Protein AF-A0A832U6D3-F1 (afdb_monomer)

Sequence (204 aa):
TPDLPATDTPVQAPQAPAISPAPGLIAVAVLAIVILGIVFVVYPALTGSGILSLGGEPVATSPVPKPTISSRVEVITEEPTPVPTTEEPVTTTATPTPKPTTVLTTKPVVCPSDRIKCDNTCIDIRTDSKNCGYCGNACPSGQFCLNGNCMKSCSAGQTSCPGGCFDLQNDPDHCGTCNNDCPAGLLCKEGECRSPLTPMPVPV

Secondary structure (DSSP, 8-state):
-----------PPPPPP--PPPHHHHHHHHHHHHHHHHHHHHHHHHHT-------------PPPPP--------------PPP-------------PPP-------PPP---TT-EEETTEEE-TTT-TTSSSSTT-PPPTT-EEETTEEESSPPTT-EEETTEEE-TTT-TTSSSSTT-PPPTT-EEETTEEE---PPP----

Foldseek 3Di:
DDDDDDDDDDDDDDDDDDDDPDPVVVVVVVVVVVVVVCCVPVVCVVVVVDPDPPDDDDPPPDDDPDPDDDDPPPPPPDDDDDDDDDDDDDDDDDDDDDDDPPPCPDPDQDEDPQFDDDPNDTDRLQWQQCAQLHHRNHAPPCWTHHGSDTHNADDPQWHDERPHTHRLAWDQCAPLHRRNHAPPQFTRHHSDTHHDPDPDPDPD

Radius of gyration: 37.31 Å; Cα contacts (8 Å, |Δi|>4): 196; chains: 1; bounding box: 121×59×104 Å

Structure (mmCIF, N/CA/C/O backbone):
data_AF-A0A832U6D3-F1
#
_entry.id   AF-A0A832U6D3-F1
#
loop_
_atom_site.group_PDB
_atom_site.id
_atom_site.type_symbol
_atom_site.label_atom_id
_atom_site.label_alt_id
_atom_site.label_comp_id
_atom_site.label_asym_id
_atom_site.label_entity_id
_atom_site.label_seq_id
_atom_site.pdbx_PDB_ins_code
_atom_site.Cartn_x
_atom_site.Cartn_y
_atom_site.Cartn_z
_atom_site.occupancy
_atom_site.B_iso_or_equiv
_atom_site.au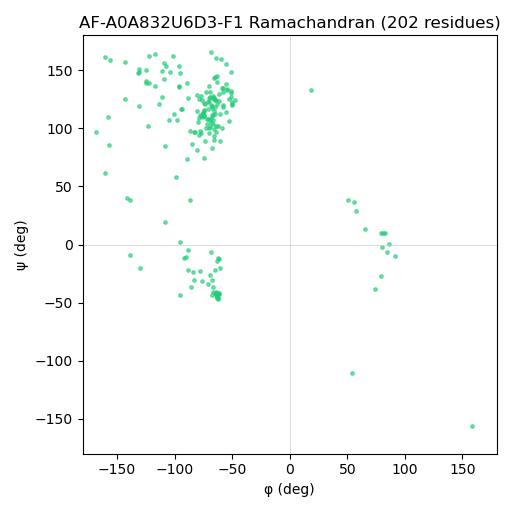th_seq_id
_atom_site.auth_comp_id
_atom_site.auth_asym_id
_atom_site.auth_atom_id
_atom_site.pdbx_PDB_model_num
ATOM 1 N N . THR A 1 1 ? 75.748 5.280 59.997 1.00 46.06 1 THR A N 1
ATOM 2 C CA . THR A 1 1 ? 75.173 6.303 60.902 1.00 46.06 1 THR A CA 1
ATOM 3 C C . THR A 1 1 ? 73.854 6.744 60.285 1.00 46.06 1 THR A C 1
ATOM 5 O O . THR A 1 1 ? 73.837 6.852 59.066 1.00 46.06 1 THR A O 1
ATOM 8 N N . PRO A 1 2 ? 72.756 6.823 61.053 1.00 58.88 2 PRO A N 1
ATOM 9 C CA . PRO A 1 2 ? 71.651 5.857 60.950 1.00 58.88 2 PRO A CA 1
ATOM 10 C C . PRO A 1 2 ? 70.403 6.321 60.173 1.00 58.88 2 PRO A C 1
ATOM 12 O O . PRO A 1 2 ? 70.206 7.510 59.951 1.00 58.88 2 PRO A O 1
ATOM 15 N N . ASP A 1 3 ? 69.617 5.304 59.802 1.00 52.47 3 ASP A N 1
ATOM 16 C CA . ASP A 1 3 ? 68.158 5.174 59.638 1.00 52.47 3 ASP A CA 1
ATOM 17 C C . ASP A 1 3 ? 67.235 6.390 59.485 1.00 52.47 3 ASP A C 1
ATOM 19 O O . ASP A 1 3 ? 67.173 7.256 60.353 1.00 52.47 3 ASP A O 1
ATOM 23 N N . LEU A 1 4 ? 66.347 6.282 58.485 1.00 58.25 4 LEU A N 1
ATOM 24 C CA . LEU A 1 4 ? 64.893 6.463 58.633 1.00 58.25 4 LEU A CA 1
ATOM 25 C C . LEU A 1 4 ? 64.168 5.746 57.468 1.00 58.25 4 LEU A C 1
ATOM 27 O O . LEU A 1 4 ? 64.268 6.206 56.328 1.00 58.25 4 LEU A O 1
ATOM 31 N N . PRO A 1 5 ? 63.451 4.628 57.699 1.00 61.28 5 PRO A N 1
ATOM 32 C CA . PRO A 1 5 ? 62.612 4.017 56.674 1.00 61.28 5 PRO A CA 1
ATOM 33 C C . PRO A 1 5 ? 61.264 4.742 56.570 1.00 61.28 5 PRO A C 1
ATOM 35 O O . PRO A 1 5 ? 60.562 4.946 57.561 1.00 61.28 5 PRO A O 1
ATOM 38 N N . ALA A 1 6 ? 60.909 5.124 55.343 1.00 58.56 6 ALA A N 1
ATOM 39 C CA . ALA A 1 6 ? 59.612 5.682 54.990 1.00 58.56 6 ALA A CA 1
ATOM 40 C C . ALA A 1 6 ? 58.528 4.596 55.067 1.00 58.56 6 ALA A C 1
ATOM 42 O O . ALA A 1 6 ? 58.616 3.559 54.412 1.00 58.56 6 ALA A O 1
ATOM 43 N N . THR A 1 7 ? 57.498 4.840 55.870 1.00 57.59 7 THR A N 1
ATOM 44 C CA . THR A 1 7 ? 56.271 4.043 55.895 1.00 57.59 7 THR A CA 1
ATOM 45 C C . THR A 1 7 ? 55.339 4.500 54.775 1.00 57.59 7 THR A C 1
ATOM 47 O O . THR A 1 7 ? 54.589 5.462 54.943 1.00 57.59 7 THR A O 1
ATOM 50 N N . ASP A 1 8 ? 55.367 3.797 53.644 1.00 58.88 8 ASP A N 1
ATOM 51 C CA . ASP A 1 8 ? 54.316 3.859 52.628 1.00 58.88 8 ASP A CA 1
ATOM 52 C C . ASP A 1 8 ? 53.064 3.147 53.156 1.00 58.88 8 ASP A C 1
ATOM 54 O O . ASP A 1 8 ? 53.025 1.923 53.288 1.00 58.88 8 ASP A O 1
ATOM 58 N N . THR A 1 9 ? 52.025 3.918 53.482 1.00 69.62 9 THR A N 1
ATOM 59 C CA . THR A 1 9 ? 50.690 3.369 53.756 1.00 69.62 9 THR A CA 1
ATOM 60 C C . THR A 1 9 ? 49.884 3.409 52.456 1.00 69.62 9 THR A C 1
ATOM 62 O O . THR A 1 9 ? 49.642 4.503 51.942 1.00 69.62 9 THR A O 1
ATOM 65 N N . PRO A 1 10 ? 49.456 2.265 51.892 1.00 63.97 10 PRO A N 1
ATOM 66 C CA . PRO A 1 10 ? 48.675 2.262 50.664 1.00 63.97 10 PRO A CA 1
ATOM 67 C C . PRO A 1 10 ? 47.266 2.804 50.928 1.00 63.97 10 PRO A C 1
ATOM 69 O O . PRO A 1 10 ? 46.518 2.284 51.757 1.00 63.97 10 PRO A O 1
ATOM 72 N N . VAL A 1 11 ? 46.901 3.862 50.203 1.00 63.34 11 VAL A N 1
ATOM 73 C CA . VAL A 1 11 ? 45.555 4.445 50.200 1.00 63.34 11 VAL A CA 1
ATOM 74 C C . VAL A 1 11 ? 44.595 3.450 49.547 1.00 63.34 11 VAL A C 1
ATOM 76 O O . VAL A 1 11 ? 44.673 3.180 48.349 1.00 63.34 11 VAL A O 1
ATOM 79 N N . GLN A 1 12 ? 43.694 2.880 50.344 1.00 67.38 12 GLN A N 1
ATOM 80 C CA . GLN A 1 12 ? 42.704 1.911 49.885 1.00 67.38 12 GLN A CA 1
ATOM 81 C C . GLN A 1 12 ? 41.592 2.617 49.096 1.00 67.38 12 GLN A C 1
ATOM 83 O O . GLN A 1 12 ? 40.931 3.523 49.601 1.00 67.38 12 GLN A O 1
ATOM 88 N N . ALA A 1 13 ? 41.400 2.207 47.839 1.00 69.50 13 ALA A N 1
ATOM 89 C CA . ALA A 1 13 ? 40.359 2.735 46.963 1.00 69.50 13 ALA A CA 1
ATOM 90 C C . ALA A 1 13 ? 38.946 2.429 47.511 1.00 69.50 13 ALA A C 1
ATOM 92 O O . ALA A 1 13 ? 38.736 1.355 48.088 1.00 69.50 13 ALA A O 1
ATOM 93 N N . PRO A 1 14 ? 37.963 3.331 47.322 1.00 66.31 14 PRO A N 1
ATOM 94 C CA . PRO A 1 14 ? 36.604 3.135 47.813 1.00 66.31 14 PRO A CA 1
ATOM 95 C C . PRO A 1 14 ? 35.951 1.936 47.115 1.00 66.31 14 PRO A C 1
ATOM 97 O O . PRO A 1 14 ? 35.791 1.917 45.895 1.00 66.31 14 PRO A O 1
ATOM 100 N N . GLN A 1 15 ? 35.580 0.920 47.894 1.00 67.88 15 GLN A N 1
ATOM 101 C CA . GLN A 1 15 ? 34.863 -0.247 47.388 1.00 67.88 15 GLN A CA 1
ATOM 102 C C . GLN A 1 15 ? 33.386 0.101 47.161 1.00 67.88 15 GLN A C 1
ATOM 104 O O . GLN A 1 15 ? 32.721 0.634 48.049 1.00 67.88 15 GLN A O 1
ATOM 109 N N . ALA A 1 16 ? 32.877 -0.190 45.959 1.00 70.25 16 ALA A N 1
ATOM 110 C CA . ALA A 1 16 ? 31.466 -0.032 45.619 1.00 70.25 16 ALA A CA 1
ATOM 111 C C . ALA A 1 16 ? 30.591 -0.994 46.452 1.00 70.25 16 ALA A C 1
ATOM 113 O O . ALA A 1 16 ? 31.015 -2.123 46.718 1.00 70.25 16 ALA A O 1
ATOM 114 N N . PRO A 1 17 ? 29.375 -0.588 46.861 1.00 64.50 17 PRO A N 1
ATOM 115 C CA . PRO A 1 17 ? 28.512 -1.426 47.684 1.00 64.50 17 PRO A CA 1
ATOM 116 C C . PRO A 1 17 ? 28.056 -2.669 46.910 1.00 64.50 17 PRO A C 1
ATOM 118 O O . PRO A 1 17 ? 27.490 -2.576 45.821 1.00 64.50 17 PRO A O 1
ATOM 121 N N . ALA A 1 18 ? 28.293 -3.843 47.494 1.00 62.16 18 ALA A N 1
ATOM 122 C CA . ALA A 1 18 ? 27.831 -5.120 46.970 1.00 62.16 18 ALA A CA 1
ATOM 123 C C . ALA A 1 18 ? 26.295 -5.195 47.036 1.00 62.16 18 ALA A C 1
ATOM 125 O O . ALA A 1 18 ? 25.705 -5.277 48.114 1.00 62.16 18 ALA A O 1
ATOM 126 N N . ILE A 1 19 ? 25.641 -5.175 45.875 1.00 61.66 19 ILE A N 1
ATOM 127 C CA . ILE A 1 19 ? 24.191 -5.343 45.752 1.00 61.66 19 ILE A CA 1
ATOM 128 C C . ILE A 1 19 ? 23.893 -6.844 45.871 1.00 61.66 19 ILE A C 1
ATOM 130 O O . ILE A 1 19 ? 23.989 -7.584 44.895 1.00 61.66 19 ILE A O 1
ATOM 134 N N . SER A 1 20 ? 23.571 -7.318 47.077 1.00 67.19 20 SER A N 1
ATOM 135 C CA . SER A 1 20 ? 23.053 -8.682 47.252 1.00 67.19 20 SER A CA 1
ATOM 136 C C . SER A 1 20 ? 21.642 -8.773 46.657 1.00 67.19 20 SER A C 1
ATOM 138 O O . SER A 1 20 ? 20.788 -7.961 47.026 1.00 67.19 20 SER A O 1
ATOM 140 N N . PRO A 1 21 ? 21.356 -9.731 45.754 1.00 63.59 21 PRO A N 1
ATOM 141 C CA . PRO A 1 21 ? 20.019 -9.892 45.199 1.00 63.59 21 PRO A CA 1
ATOM 142 C C . PRO A 1 21 ? 19.049 -10.282 46.317 1.00 63.59 21 PRO A C 1
ATOM 144 O O . PRO A 1 21 ? 19.257 -11.265 47.028 1.00 63.59 21 PRO A O 1
ATOM 147 N N . ALA A 1 22 ? 17.984 -9.496 46.483 1.00 70.94 22 ALA A N 1
ATOM 148 C CA . ALA A 1 22 ? 16.937 -9.801 47.446 1.00 70.94 22 ALA A CA 1
ATOM 149 C C . ALA A 1 22 ? 16.327 -11.182 47.122 1.00 70.94 22 ALA A C 1
ATOM 151 O O . ALA A 1 22 ? 16.003 -11.442 45.959 1.00 70.94 22 ALA A O 1
ATOM 152 N N . PRO A 1 23 ? 16.109 -12.062 48.115 1.00 68.50 23 PRO A N 1
ATOM 153 C CA . PRO A 1 23 ? 15.665 -13.444 47.896 1.00 68.50 23 PRO A CA 1
ATOM 154 C C . PRO A 1 23 ? 14.297 -13.568 47.197 1.00 68.50 23 PRO A C 1
ATOM 156 O O . PRO A 1 23 ? 13.950 -14.639 46.707 1.00 68.50 23 PRO A O 1
ATOM 159 N N . GLY A 1 24 ? 13.530 -12.477 47.089 1.00 71.69 24 GLY A N 1
ATOM 160 C CA . GLY A 1 24 ? 12.268 -12.437 46.344 1.00 71.69 24 GLY A CA 1
ATOM 161 C C . GLY A 1 24 ? 12.417 -12.335 44.821 1.00 71.69 24 GLY A C 1
ATOM 162 O O . GLY A 1 24 ? 11.513 -12.743 44.098 1.00 71.69 24 GLY A O 1
ATOM 163 N N . LEU A 1 25 ? 13.547 -11.840 44.307 1.00 75.31 25 LEU A N 1
ATOM 164 C CA . LEU A 1 25 ? 13.723 -11.596 42.867 1.00 75.31 25 LEU A CA 1
ATOM 165 C C . LEU A 1 25 ? 13.832 -12.898 42.065 1.00 75.31 25 LEU A C 1
ATOM 167 O O . LEU A 1 25 ? 13.313 -12.988 40.955 1.00 75.31 25 LEU A O 1
ATOM 171 N N . ILE A 1 26 ? 14.439 -13.928 42.659 1.00 81.12 26 ILE A N 1
ATOM 172 C CA . ILE A 1 26 ? 14.558 -15.256 42.047 1.00 81.12 26 ILE A CA 1
ATOM 173 C C . ILE A 1 26 ? 13.174 -15.905 41.931 1.00 81.12 26 ILE A C 1
ATOM 175 O O . ILE A 1 26 ? 12.830 -16.431 40.877 1.00 81.12 26 ILE A O 1
ATOM 179 N N . ALA A 1 27 ? 12.343 -15.807 42.973 1.00 83.25 27 ALA A N 1
ATOM 180 C CA . ALA A 1 27 ? 10.988 -16.356 42.954 1.00 83.25 27 ALA A CA 1
ATOM 181 C C . ALA A 1 27 ? 10.099 -15.673 41.899 1.00 83.25 27 ALA A C 1
ATOM 183 O O . ALA A 1 27 ? 9.369 -16.350 41.175 1.00 83.25 27 ALA A O 1
ATOM 184 N N . VAL A 1 28 ? 10.204 -14.346 41.760 1.00 86.38 28 VAL A N 1
ATOM 185 C CA . VAL A 1 28 ? 9.467 -13.580 40.740 1.00 86.38 28 VAL A CA 1
ATOM 186 C C . VAL A 1 28 ? 9.945 -13.929 39.328 1.00 86.38 28 VAL A C 1
ATOM 188 O O . VAL A 1 28 ? 9.119 -14.114 38.436 1.00 86.38 28 VAL A O 1
ATOM 191 N N . ALA A 1 29 ? 11.256 -14.082 39.124 1.00 87.44 29 ALA A N 1
ATOM 192 C CA . ALA A 1 29 ? 11.813 -14.478 37.834 1.00 87.44 29 ALA A CA 1
ATOM 193 C C . ALA A 1 29 ? 11.364 -15.890 37.420 1.00 87.44 29 ALA A C 1
ATOM 195 O O . ALA A 1 29 ? 10.957 -16.094 36.277 1.00 87.44 29 ALA A O 1
ATOM 196 N N . VAL A 1 30 ? 11.364 -16.850 38.351 1.00 91.00 30 VAL A N 1
ATOM 197 C CA . VAL A 1 30 ? 10.886 -18.218 38.091 1.00 91.00 30 VAL A CA 1
ATOM 198 C C . VAL A 1 30 ? 9.395 -18.218 37.750 1.00 91.00 30 VAL A C 1
ATOM 200 O O . VAL A 1 30 ? 8.997 -18.843 36.768 1.00 91.00 30 VAL A O 1
ATOM 203 N N . LEU A 1 31 ? 8.574 -17.468 38.492 1.00 92.56 31 LEU A N 1
ATOM 204 C CA . LEU A 1 31 ? 7.142 -17.347 38.207 1.00 92.56 31 LEU A CA 1
ATOM 205 C C . LEU A 1 31 ? 6.888 -16.729 36.821 1.00 92.56 31 LEU A C 1
ATOM 207 O O . LEU A 1 31 ? 6.051 -17.225 36.070 1.00 92.56 31 LEU A O 1
ATOM 211 N N . ALA A 1 32 ? 7.638 -15.686 36.454 1.00 93.19 32 ALA A N 1
ATOM 212 C CA . ALA A 1 32 ? 7.521 -15.032 35.153 1.00 93.19 32 ALA A CA 1
ATOM 213 C C . ALA A 1 32 ? 7.879 -15.974 33.993 1.00 93.19 32 ALA A C 1
ATOM 215 O O . ALA A 1 32 ? 7.159 -16.011 32.998 1.00 93.19 32 ALA A O 1
ATOM 216 N N . ILE A 1 33 ? 8.936 -16.782 34.127 1.00 93.19 33 ILE A N 1
ATOM 217 C CA . ILE A 1 33 ? 9.334 -17.767 33.107 1.00 93.19 33 ILE A CA 1
ATOM 218 C C . ILE A 1 33 ? 8.258 -18.848 32.939 1.00 93.19 33 ILE A C 1
ATOM 220 O O . ILE A 1 33 ? 7.928 -19.212 31.811 1.00 93.19 33 ILE A O 1
ATOM 224 N N . VAL A 1 34 ? 7.669 -19.325 34.041 1.00 95.06 34 VAL A N 1
ATOM 225 C CA . VAL A 1 34 ? 6.577 -20.312 33.998 1.00 95.06 34 VAL A CA 1
ATOM 226 C C . VAL A 1 34 ? 5.346 -19.735 33.296 1.00 95.06 34 VAL A C 1
ATOM 228 O O . VAL A 1 34 ? 4.779 -20.391 32.423 1.00 95.06 34 VAL A O 1
ATOM 231 N N . ILE A 1 35 ? 4.960 -18.494 33.611 1.00 94.31 35 ILE A N 1
ATOM 232 C CA . ILE A 1 35 ? 3.829 -17.816 32.958 1.00 94.31 35 ILE A CA 1
ATOM 233 C C . ILE A 1 35 ? 4.106 -17.622 31.464 1.00 94.31 35 ILE A C 1
ATOM 235 O O . ILE A 1 35 ? 3.245 -17.936 30.645 1.00 94.31 35 ILE A O 1
ATOM 239 N N . LEU A 1 36 ? 5.304 -17.161 31.093 1.00 93.00 36 LEU A N 1
ATOM 240 C CA . LEU A 1 36 ? 5.682 -16.978 29.691 1.00 93.00 36 LEU A CA 1
ATOM 241 C C . LEU A 1 36 ? 5.663 -18.299 28.920 1.00 93.00 36 LEU A C 1
ATOM 243 O O . LEU A 1 36 ? 5.141 -18.327 27.812 1.00 93.00 36 LEU A O 1
ATOM 247 N N . GLY A 1 37 ? 6.150 -19.395 29.509 1.00 90.06 37 GLY A N 1
ATOM 248 C CA . GLY A 1 37 ? 6.081 -20.726 28.903 1.00 90.06 37 GLY A CA 1
ATOM 249 C C . GLY A 1 37 ? 4.642 -21.204 28.689 1.00 90.06 37 GLY A C 1
ATOM 250 O O . GLY A 1 37 ? 4.310 -21.688 27.611 1.00 90.06 37 GLY A O 1
ATOM 251 N N . ILE A 1 38 ? 3.760 -21.006 29.674 1.00 89.75 38 ILE A N 1
ATOM 252 C CA . ILE A 1 38 ? 2.336 -21.353 29.547 1.00 89.75 38 ILE A CA 1
ATOM 253 C C . ILE A 1 38 ? 1.678 -20.519 28.447 1.00 89.75 38 ILE A C 1
ATOM 255 O O . ILE A 1 38 ? 0.969 -21.072 27.611 1.00 89.75 38 ILE A O 1
ATOM 259 N N . VAL A 1 39 ? 1.937 -19.211 28.392 1.00 90.19 39 VAL A N 1
ATOM 260 C CA . VAL A 1 39 ? 1.404 -18.348 27.331 1.00 90.19 39 VAL A CA 1
ATOM 261 C C . VAL A 1 39 ? 1.936 -18.794 25.967 1.00 90.19 39 VAL A C 1
ATOM 263 O O . VAL A 1 39 ? 1.147 -18.981 25.051 1.00 90.19 39 VAL A O 1
ATOM 266 N N . PHE A 1 40 ? 3.233 -19.066 25.824 1.00 87.81 40 PHE A N 1
ATOM 267 C CA . PHE A 1 40 ? 3.813 -19.463 24.537 1.00 87.81 40 PHE A CA 1
ATOM 268 C C . PHE A 1 40 ? 3.379 -20.850 24.052 1.00 87.81 40 PHE A C 1
ATOM 270 O O . PHE A 1 40 ? 3.389 -21.091 22.851 1.00 87.81 40 PHE A O 1
ATOM 277 N N . VAL A 1 41 ? 3.008 -21.765 24.951 1.00 86.44 41 VAL A N 1
ATOM 278 C CA . VAL A 1 41 ? 2.603 -23.134 24.588 1.00 86.44 41 VAL A CA 1
ATOM 279 C C . VAL A 1 41 ? 1.084 -23.256 24.454 1.00 86.44 41 VAL A C 1
ATOM 281 O O . VAL A 1 41 ? 0.588 -23.855 23.502 1.00 86.44 41 VAL A O 1
ATOM 284 N N . VAL A 1 42 ? 0.325 -22.676 25.384 1.00 85.06 42 VAL A N 1
ATOM 285 C CA . VAL A 1 42 ? -1.134 -22.851 25.462 1.00 85.06 42 VAL A CA 1
ATOM 286 C C . VAL A 1 42 ? -1.873 -21.852 24.570 1.00 85.06 42 VAL A C 1
ATOM 288 O O . VAL A 1 42 ? -2.864 -22.214 23.940 1.00 85.06 42 VAL A O 1
ATOM 291 N N . TYR A 1 43 ? -1.392 -20.611 24.452 1.00 84.06 43 TYR A N 1
ATOM 292 C CA . TYR A 1 43 ? -2.036 -19.590 23.618 1.00 84.06 43 TYR A CA 1
ATOM 293 C C . TYR A 1 43 ? -2.088 -19.948 22.118 1.00 84.06 43 TYR A C 1
ATOM 295 O O . TYR A 1 43 ? -3.173 -19.840 21.539 1.00 84.06 43 TYR A O 1
ATOM 303 N N . PRO A 1 44 ? -1.007 -20.424 21.458 1.00 76.75 44 PRO A N 1
ATOM 304 C CA . PRO A 1 44 ? -1.089 -20.834 20.052 1.00 76.75 44 PRO A CA 1
ATOM 305 C C . PRO A 1 44 ? -1.947 -22.088 19.845 1.00 76.75 44 PRO A C 1
ATOM 307 O O . PRO A 1 44 ? -2.618 -22.194 18.820 1.00 76.75 44 PRO A O 1
ATOM 310 N N . ALA A 1 45 ? -1.993 -22.999 20.826 1.00 75.06 45 ALA A N 1
ATOM 311 C CA . ALA A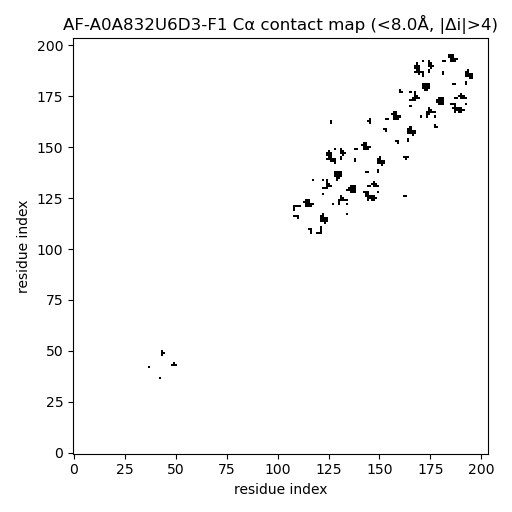 1 45 ? -2.863 -24.175 20.781 1.00 75.06 45 ALA A CA 1
ATOM 312 C C . ALA A 1 45 ? -4.356 -23.801 20.849 1.00 75.06 45 ALA A C 1
ATOM 314 O O . ALA A 1 45 ? -5.172 -24.411 20.164 1.00 75.06 45 ALA A O 1
ATOM 315 N N . LEU A 1 46 ? -4.714 -22.773 21.628 1.00 76.44 46 LEU A N 1
ATOM 316 C CA . LEU A 1 46 ? -6.088 -22.259 21.712 1.00 76.44 46 LEU A CA 1
ATOM 317 C C . LEU A 1 46 ? -6.486 -21.403 20.503 1.00 76.44 46 LEU A C 1
ATOM 319 O O . LEU A 1 46 ? -7.654 -21.379 20.126 1.00 76.44 46 LEU A O 1
ATOM 323 N N . THR A 1 47 ? -5.532 -20.693 19.901 1.00 77.38 47 THR A N 1
ATOM 324 C CA . THR A 1 47 ? -5.784 -19.770 18.779 1.00 77.38 47 THR A CA 1
ATOM 325 C C . THR A 1 47 ? -5.558 -20.400 17.402 1.00 77.38 47 THR A C 1
ATOM 327 O O . THR A 1 47 ? -5.688 -19.712 16.392 1.00 77.38 47 THR A O 1
ATOM 330 N N . GLY A 1 48 ? -5.217 -21.693 17.328 1.00 65.56 48 GLY A N 1
ATOM 331 C CA . GLY A 1 48 ? -4.991 -22.404 16.063 1.00 65.56 48 GLY A CA 1
ATOM 332 C C . GLY A 1 48 ? -3.779 -21.905 15.265 1.00 65.56 48 GLY A C 1
ATOM 333 O O . GLY A 1 48 ? -3.623 -22.249 14.097 1.00 65.56 48 GLY A O 1
ATOM 334 N N . SER A 1 49 ? -2.909 -21.103 15.882 1.00 66.62 49 SER A N 1
ATOM 335 C CA . SER A 1 49 ? -1.708 -20.550 15.251 1.00 66.62 49 SER A CA 1
ATOM 336 C C . SER A 1 49 ? -0.545 -21.523 15.449 1.00 66.62 49 SER A C 1
ATOM 338 O O . SER A 1 49 ? 0.324 -21.327 16.296 1.00 66.62 49 SER A O 1
ATOM 340 N N . GLY A 1 50 ? -0.571 -22.639 14.720 1.00 56.72 50 GLY A N 1
ATOM 341 C CA . GLY A 1 50 ? 0.453 -23.679 14.797 1.00 56.72 50 GLY A CA 1
ATOM 342 C C . GLY A 1 50 ? 1.815 -23.196 14.291 1.00 56.72 50 GLY A C 1
ATOM 343 O O . GLY A 1 50 ? 2.071 -23.213 13.093 1.00 56.72 50 GLY A O 1
ATOM 344 N N . ILE A 1 51 ? 2.718 -22.817 15.199 1.00 66.50 51 ILE A N 1
ATOM 345 C CA . ILE A 1 51 ? 4.134 -22.546 14.894 1.00 66.50 51 ILE A CA 1
ATOM 346 C C . ILE A 1 51 ? 5.024 -23.743 15.247 1.00 66.50 51 ILE A C 1
ATOM 348 O O . ILE A 1 51 ? 5.926 -23.628 16.063 1.00 66.50 51 ILE A O 1
ATOM 352 N N . LEU A 1 52 ? 4.773 -24.915 14.666 1.00 52.47 52 LEU A N 1
ATOM 353 C CA . LEU A 1 52 ? 5.752 -26.015 14.640 1.00 52.47 52 LEU A CA 1
ATOM 354 C C . LEU A 1 52 ? 5.387 -27.005 13.528 1.00 52.47 52 LEU A C 1
ATOM 356 O O . LEU A 1 52 ? 5.108 -28.177 13.762 1.00 52.47 52 LEU A O 1
ATOM 360 N N . SER A 1 53 ? 5.392 -26.516 12.287 1.00 50.38 53 SER A N 1
ATOM 361 C CA . SER A 1 53 ? 5.450 -27.399 11.124 1.00 50.38 53 SER A CA 1
ATOM 362 C C . SER A 1 53 ? 6.917 -27.737 10.840 1.00 50.38 53 SER A C 1
ATOM 364 O O . SER A 1 53 ? 7.591 -27.066 10.065 1.00 50.38 53 SER A O 1
ATOM 366 N N . LEU A 1 54 ? 7.432 -28.774 11.509 1.00 57.12 54 LEU A N 1
ATOM 367 C CA . LEU A 1 54 ? 8.636 -29.507 11.084 1.00 57.12 54 LEU A CA 1
ATOM 368 C C . LEU A 1 54 ? 8.257 -30.619 10.086 1.00 57.12 54 LEU A C 1
ATOM 370 O O . LEU A 1 54 ? 8.788 -31.726 10.131 1.00 57.12 54 LEU A O 1
ATOM 374 N N . GLY A 1 55 ? 7.302 -30.336 9.199 1.00 45.84 55 GLY A N 1
ATOM 375 C CA . GLY A 1 55 ? 6.881 -31.216 8.118 1.00 45.84 55 GLY A CA 1
ATOM 376 C C . GLY A 1 55 ? 7.038 -30.483 6.797 1.00 45.84 55 GLY A C 1
ATOM 377 O O . GLY A 1 55 ? 6.226 -29.628 6.462 1.00 45.84 55 GLY A O 1
ATOM 378 N N . GLY A 1 56 ? 8.106 -30.793 6.063 1.00 56.81 56 GLY A N 1
ATOM 379 C CA . GLY A 1 56 ? 8.204 -30.424 4.659 1.00 56.81 56 GLY A CA 1
ATOM 380 C C . GLY A 1 56 ? 7.133 -31.174 3.878 1.00 56.81 56 GLY A C 1
ATOM 381 O O . GLY A 1 56 ? 7.205 -32.395 3.752 1.00 56.81 56 GLY A O 1
ATOM 382 N N . GLU A 1 57 ? 6.146 -30.450 3.365 1.00 55.66 57 GLU A N 1
ATOM 383 C CA . GLU A 1 57 ? 5.237 -30.973 2.352 1.00 55.66 57 GLU A CA 1
ATOM 384 C C . GLU A 1 57 ? 5.818 -30.699 0.956 1.00 55.66 57 GLU A C 1
ATOM 386 O O . GLU A 1 57 ? 6.399 -29.633 0.717 1.00 55.66 57 GLU A O 1
ATOM 391 N N . PRO A 1 58 ? 5.716 -31.664 0.026 1.00 50.94 58 PRO A N 1
ATOM 392 C CA . PRO A 1 58 ? 6.235 -31.513 -1.322 1.00 50.94 58 PRO A CA 1
ATOM 393 C C . PRO A 1 58 ? 5.462 -30.416 -2.051 1.00 50.94 58 PRO A C 1
ATOM 395 O O . PRO A 1 58 ? 4.239 -30.467 -2.172 1.00 50.94 58 PRO A O 1
ATOM 398 N N . VAL A 1 59 ? 6.199 -29.437 -2.575 1.00 50.72 59 VAL A N 1
ATOM 399 C CA . VAL A 1 59 ? 5.691 -28.438 -3.515 1.00 50.72 59 VAL A CA 1
ATOM 400 C C . VAL A 1 59 ? 5.021 -29.171 -4.676 1.00 50.72 59 VAL A C 1
ATOM 402 O O . VAL A 1 59 ? 5.688 -29.754 -5.534 1.00 50.72 59 VAL A O 1
ATOM 405 N N . ALA A 1 60 ? 3.690 -29.142 -4.696 1.00 50.16 60 ALA A N 1
ATOM 406 C CA . ALA A 1 60 ? 2.910 -29.490 -5.867 1.00 50.16 60 ALA A CA 1
ATOM 407 C C . ALA A 1 60 ? 3.272 -28.483 -6.963 1.00 50.16 60 ALA A C 1
ATOM 409 O O . ALA A 1 60 ? 2.863 -27.322 -6.946 1.00 50.16 60 ALA A O 1
ATOM 410 N N . THR A 1 61 ? 4.105 -28.930 -7.896 1.00 48.03 61 THR A N 1
ATOM 411 C CA . THR A 1 61 ? 4.430 -28.232 -9.135 1.00 48.03 61 THR A CA 1
ATOM 412 C C . THR A 1 61 ? 3.160 -28.175 -9.973 1.00 48.03 61 THR A C 1
ATOM 414 O O . THR A 1 61 ? 2.845 -29.084 -10.736 1.00 48.03 61 THR A O 1
ATOM 417 N N . SER A 1 62 ? 2.387 -27.108 -9.783 1.00 50.84 62 SER A N 1
ATOM 418 C CA . SER A 1 62 ? 1.272 -26.794 -10.665 1.00 50.84 62 SER A CA 1
ATOM 419 C C . SER A 1 62 ? 1.839 -26.465 -12.054 1.00 50.84 62 SER A C 1
ATOM 421 O O . SER A 1 62 ? 2.718 -25.603 -12.157 1.00 50.84 62 SER A O 1
ATOM 423 N N . PRO A 1 63 ? 1.410 -27.155 -13.124 1.00 56.75 63 PRO A N 1
ATOM 424 C CA . PRO A 1 63 ? 1.898 -26.888 -14.466 1.00 56.75 63 PRO A CA 1
ATOM 425 C C . PRO A 1 63 ? 1.422 -25.504 -14.914 1.00 56.75 63 PRO A C 1
ATOM 427 O O . PRO A 1 63 ? 0.226 -25.251 -15.051 1.00 56.75 63 PRO A O 1
ATOM 430 N N . VAL A 1 64 ? 2.377 -24.608 -15.154 1.00 57.91 64 VAL A N 1
ATOM 431 C CA . VAL A 1 64 ? 2.141 -23.301 -15.773 1.00 57.91 64 VAL A CA 1
ATOM 432 C C . VAL A 1 64 ? 1.493 -23.523 -17.147 1.00 57.91 64 VAL A C 1
ATOM 434 O O . VAL A 1 64 ? 2.105 -24.178 -17.999 1.00 57.91 64 VAL A O 1
ATOM 437 N N . PRO A 1 65 ? 0.282 -23.002 -17.417 1.00 53.03 65 PRO A N 1
ATOM 438 C CA . PRO A 1 65 ? -0.272 -23.043 -18.759 1.00 53.03 65 PRO A CA 1
ATOM 439 C C . PRO A 1 65 ? 0.565 -22.140 -19.672 1.00 53.03 65 PRO A C 1
ATOM 441 O O . PRO A 1 65 ? 0.696 -20.936 -19.463 1.00 53.03 65 PRO A O 1
ATOM 444 N N . LYS A 1 66 ? 1.156 -22.762 -20.694 1.00 54.16 66 LYS A N 1
ATOM 445 C CA . LYS A 1 66 ? 1.895 -22.127 -21.789 1.00 54.16 66 LYS A CA 1
ATOM 446 C C . LYS A 1 66 ? 1.053 -20.991 -22.401 1.00 54.16 66 LYS A C 1
ATOM 448 O O . LYS A 1 66 ? -0.047 -21.278 -22.883 1.00 54.16 66 LYS A O 1
ATOM 453 N N . PRO A 1 67 ? 1.531 -19.732 -22.444 1.00 48.53 67 PRO A N 1
ATOM 454 C CA . PRO A 1 67 ? 0.807 -18.670 -23.125 1.00 48.53 67 PRO A CA 1
ATOM 455 C C . PRO A 1 67 ? 0.850 -18.959 -24.626 1.00 48.53 67 PRO A C 1
ATOM 457 O O . PRO A 1 67 ? 1.895 -18.898 -25.275 1.00 48.53 67 PRO A O 1
ATOM 460 N N . THR A 1 68 ? -0.298 -19.346 -25.176 1.00 52.78 68 THR A N 1
ATOM 461 C CA . THR A 1 68 ? -0.467 -19.484 -26.619 1.00 52.78 68 THR A CA 1
ATOM 462 C C . THR A 1 68 ? -0.702 -18.081 -27.156 1.00 52.78 68 THR A C 1
ATOM 464 O O . THR A 1 68 ? -1.760 -17.496 -26.940 1.00 52.78 68 THR A O 1
ATOM 467 N N . ILE A 1 69 ? 0.314 -17.514 -27.805 1.00 62.12 69 ILE A N 1
ATOM 468 C CA . ILE A 1 69 ? 0.209 -16.251 -28.536 1.00 62.12 69 ILE A CA 1
ATOM 469 C C . ILE A 1 69 ? -0.775 -16.485 -29.684 1.00 62.12 69 ILE A C 1
ATOM 471 O O . ILE A 1 69 ? -0.425 -17.106 -30.684 1.00 62.12 69 ILE A O 1
ATOM 475 N N . SER A 1 70 ? -2.018 -16.031 -29.536 1.00 62.25 70 SER A N 1
ATOM 476 C CA . SER A 1 70 ? -2.944 -15.909 -30.660 1.00 62.25 70 SER A CA 1
ATOM 477 C C . SER A 1 70 ? -4.024 -14.877 -30.358 1.00 62.25 70 SER A C 1
ATOM 479 O O . SER A 1 70 ? -5.102 -15.191 -29.861 1.00 62.25 70 SER A O 1
ATOM 481 N N . SER A 1 71 ? -3.712 -13.616 -30.638 1.00 58.72 71 SER A N 1
ATOM 482 C CA . SER A 1 71 ? -4.670 -12.677 -31.226 1.00 58.72 71 SER A CA 1
ATOM 483 C C . SER A 1 71 ? -3.913 -11.438 -31.665 1.00 58.72 71 SER A C 1
ATOM 485 O O . SER A 1 71 ? -3.607 -10.539 -30.886 1.00 58.72 71 SER A O 1
ATOM 487 N N . ARG A 1 72 ? -3.586 -11.428 -32.954 1.00 66.12 72 ARG A N 1
ATOM 488 C CA . ARG A 1 72 ? -3.279 -10.219 -33.702 1.00 66.12 72 ARG A CA 1
ATOM 489 C C . ARG A 1 72 ? -4.564 -9.393 -33.708 1.00 66.12 72 ARG A C 1
ATOM 491 O O . ARG A 1 72 ? -5.465 -9.671 -34.491 1.00 66.12 72 ARG A O 1
ATOM 498 N N . VAL A 1 73 ? -4.676 -8.441 -32.788 1.00 59.53 73 VAL A N 1
ATOM 499 C CA . VAL A 1 73 ? -5.680 -7.382 -32.891 1.00 59.53 73 VAL A CA 1
ATOM 500 C C . VAL A 1 73 ? -5.216 -6.499 -34.043 1.00 59.53 73 VAL A C 1
ATOM 502 O O . VAL A 1 73 ? -4.259 -5.740 -33.907 1.00 59.53 73 VAL A O 1
ATOM 505 N N . GLU A 1 74 ? -5.814 -6.680 -35.217 1.00 63.81 74 GLU A N 1
ATOM 506 C CA . GLU A 1 74 ? -5.639 -5.736 -36.313 1.00 63.81 74 GLU A CA 1
ATOM 507 C C . GLU A 1 74 ? -6.272 -4.411 -35.892 1.00 63.81 74 GLU A C 1
ATOM 509 O O . GLU A 1 74 ? -7.471 -4.321 -35.633 1.00 63.81 74 GLU A O 1
ATOM 514 N N . VAL A 1 75 ? -5.429 -3.390 -35.753 1.00 56.12 75 VAL A N 1
ATOM 515 C CA . VAL A 1 75 ? -5.849 -2.013 -35.521 1.00 56.12 75 VAL A CA 1
ATOM 516 C C . VAL A 1 75 ? -6.484 -1.527 -36.818 1.00 56.12 75 VAL A C 1
ATOM 518 O O . VAL A 1 75 ? -5.788 -1.124 -37.747 1.00 56.12 75 VAL A O 1
ATOM 521 N N . ILE A 1 76 ? -7.810 -1.611 -36.899 1.00 59.00 76 ILE A N 1
ATOM 522 C CA . ILE A 1 76 ? -8.578 -0.955 -37.952 1.00 59.00 76 ILE A CA 1
ATOM 523 C C . ILE A 1 76 ? -8.637 0.524 -37.563 1.00 59.00 76 ILE A C 1
ATOM 525 O O . ILE A 1 76 ? -9.430 0.938 -36.721 1.00 59.00 76 ILE A O 1
ATOM 529 N N . THR A 1 77 ? -7.727 1.318 -38.118 1.00 51.38 77 THR A N 1
ATOM 530 C CA . THR A 1 77 ? -7.864 2.773 -38.170 1.00 51.38 77 THR A CA 1
ATOM 531 C C . THR A 1 77 ? -9.047 3.094 -39.075 1.00 51.38 77 THR A C 1
ATOM 533 O O . THR A 1 77 ? -8.890 3.157 -40.292 1.00 51.38 77 THR A O 1
ATOM 536 N N . GLU A 1 78 ? -10.236 3.261 -38.498 1.00 58.84 78 GLU A N 1
ATOM 537 C CA . GLU A 1 78 ? -11.325 3.933 -39.203 1.00 58.84 78 GLU A CA 1
ATOM 538 C C . GLU A 1 78 ? -11.067 5.441 -39.163 1.00 58.84 78 GLU A C 1
ATOM 540 O O . GLU A 1 78 ? -11.089 6.085 -38.112 1.00 58.84 78 GLU A O 1
ATOM 545 N 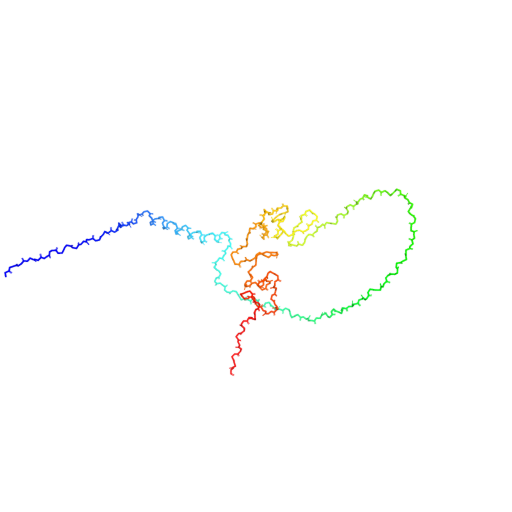N . GLU A 1 79 ? -10.744 5.981 -40.334 1.00 66.19 79 GLU A N 1
ATOM 546 C CA . GLU A 1 79 ? -10.661 7.408 -40.610 1.00 66.19 79 GLU A CA 1
ATOM 547 C C . GLU A 1 79 ? -12.062 8.026 -40.426 1.00 66.19 79 GLU A C 1
ATOM 549 O O . GLU A 1 79 ? -13.009 7.581 -41.080 1.00 66.19 79 GLU A O 1
ATOM 554 N N . PRO A 1 80 ? -12.253 9.015 -39.533 1.00 56.38 80 PRO A N 1
ATOM 555 C CA . PRO A 1 80 ? -13.563 9.615 -39.334 1.00 56.38 80 PRO A CA 1
ATOM 556 C C . PRO A 1 80 ? -13.950 10.430 -40.572 1.00 56.38 80 PRO A C 1
ATOM 558 O O . PRO A 1 80 ? -13.431 11.521 -40.812 1.00 56.38 80 PRO A O 1
ATOM 561 N N . THR A 1 81 ? -14.895 9.908 -41.355 1.00 63.50 81 THR A N 1
ATOM 562 C CA . THR A 1 81 ? -15.546 10.653 -42.436 1.00 63.50 81 THR A CA 1
ATOM 563 C C . THR A 1 81 ? -16.215 11.920 -41.887 1.00 63.50 81 THR A C 1
ATOM 565 O O . THR A 1 81 ? -16.922 11.838 -40.877 1.00 63.50 81 THR A O 1
ATOM 568 N N . PRO A 1 82 ? -16.056 13.084 -42.541 1.00 59.62 82 PRO A N 1
ATOM 569 C CA . PRO A 1 82 ? -16.686 14.323 -42.106 1.00 59.62 82 PRO A CA 1
ATOM 570 C C . PRO A 1 82 ? -18.207 14.249 -42.286 1.00 59.62 82 PRO A C 1
ATOM 572 O O . PRO A 1 82 ? -18.718 14.070 -43.391 1.00 59.62 82 PRO A O 1
ATOM 575 N N . VAL A 1 83 ? -18.934 14.398 -41.178 1.00 66.38 83 VAL A N 1
ATOM 576 C CA . VAL A 1 83 ? -20.396 14.520 -41.161 1.00 66.38 83 VAL A CA 1
ATOM 577 C C . VAL A 1 83 ? -20.782 15.882 -41.758 1.00 66.38 83 VAL A C 1
ATOM 579 O O . VAL A 1 83 ? -20.283 16.900 -41.276 1.00 66.38 83 VAL A O 1
ATOM 582 N N . PRO A 1 84 ? -21.663 15.952 -42.775 1.00 58.75 84 PRO A N 1
ATOM 583 C CA . PRO A 1 84 ? -22.147 17.227 -43.284 1.00 58.75 84 PRO A CA 1
ATOM 584 C C . PRO A 1 84 ? -23.160 17.833 -42.305 1.00 58.75 84 PRO A C 1
ATOM 586 O O . PRO A 1 84 ? -24.281 17.346 -42.155 1.00 58.75 84 PRO A O 1
ATOM 589 N N . THR A 1 85 ? -22.776 18.920 -41.643 1.00 49.28 85 THR A N 1
ATOM 590 C CA . THR A 1 85 ? -23.688 19.776 -40.881 1.00 49.28 85 THR A CA 1
ATOM 591 C C . TH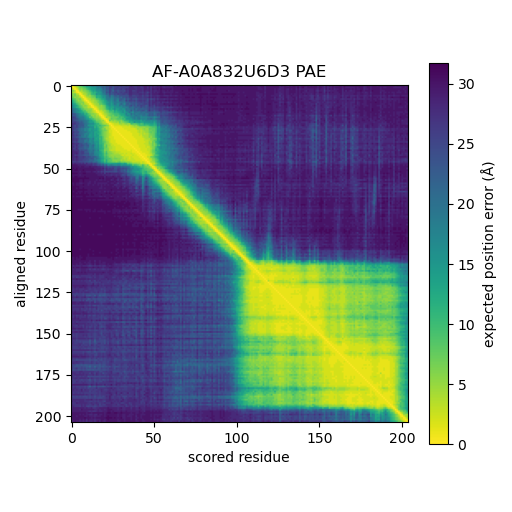R A 1 85 ? -24.555 20.559 -41.863 1.00 49.28 85 THR A C 1
ATOM 593 O O . THR A 1 85 ? -24.101 21.514 -42.486 1.00 49.28 85 THR A O 1
ATOM 596 N N . THR A 1 86 ? -25.809 20.139 -42.024 1.00 58.12 86 THR A N 1
ATOM 597 C CA . THR A 1 86 ? -26.846 20.963 -42.656 1.00 58.12 86 THR A CA 1
ATOM 598 C C . THR A 1 86 ? -27.642 21.617 -41.534 1.00 58.12 86 THR A C 1
ATOM 600 O O . THR A 1 86 ? -28.361 20.939 -40.803 1.00 58.12 86 THR A O 1
ATOM 603 N N . GLU A 1 87 ? -27.450 22.920 -41.345 1.00 55.56 87 GLU A N 1
ATOM 604 C CA . GLU A 1 87 ? -28.246 23.731 -40.426 1.00 55.56 87 GLU A CA 1
ATOM 605 C C . GLU A 1 87 ? -29.617 24.006 -41.058 1.00 55.56 87 GLU A C 1
ATOM 607 O O . GLU A 1 87 ? -29.728 24.767 -42.018 1.00 55.56 87 GLU A O 1
ATOM 612 N N . GLU A 1 88 ? -30.671 23.394 -40.515 1.00 68.00 88 GLU A N 1
ATOM 613 C CA . GLU A 1 88 ? -32.047 23.837 -40.749 1.00 68.00 88 GLU A CA 1
ATOM 614 C C . GLU A 1 88 ? -32.507 24.752 -39.598 1.00 68.00 88 GLU A C 1
ATOM 616 O O . GLU A 1 88 ? -32.272 24.439 -38.425 1.00 68.00 88 GLU A O 1
ATOM 621 N N . PRO A 1 89 ? -33.192 25.875 -39.882 1.00 59.34 89 PRO A N 1
ATOM 622 C CA . PRO A 1 89 ? -33.707 26.761 -38.848 1.00 59.34 89 PRO A CA 1
ATOM 623 C C . PRO A 1 89 ? -34.987 26.176 -38.233 1.00 59.34 89 PRO A C 1
ATOM 625 O O . PRO A 1 89 ? -36.091 26.339 -38.756 1.00 59.34 89 PRO A O 1
ATOM 628 N N . VAL A 1 90 ? -34.859 25.505 -37.087 1.00 58.69 90 VAL A N 1
ATOM 629 C CA . VAL A 1 90 ? -36.020 25.023 -36.326 1.00 58.69 90 VAL A CA 1
ATOM 630 C C . VAL A 1 90 ? -36.676 26.203 -35.607 1.00 58.69 90 VAL A C 1
ATOM 632 O O . VAL A 1 90 ? -36.107 26.813 -34.703 1.00 58.69 90 VAL A O 1
ATOM 635 N N . THR A 1 91 ? -37.897 26.534 -36.024 1.00 50.19 91 THR A N 1
ATOM 636 C CA . THR A 1 91 ? -38.714 27.592 -35.419 1.00 50.19 91 THR A CA 1
ATOM 637 C C . THR A 1 91 ? -39.353 27.062 -34.132 1.00 50.19 91 THR A C 1
ATOM 639 O O . THR A 1 91 ? -40.241 26.210 -34.164 1.00 50.19 91 THR A O 1
ATOM 642 N N . THR A 1 92 ? -38.888 27.553 -32.984 1.00 49.38 92 THR A N 1
ATOM 643 C CA . THR A 1 92 ? -39.348 27.148 -31.648 1.00 49.38 92 THR A CA 1
ATOM 644 C C . THR A 1 92 ? -40.786 27.601 -31.390 1.00 49.38 92 THR A C 1
ATOM 646 O O . THR A 1 92 ? -41.034 28.764 -31.079 1.00 49.38 92 THR A O 1
AT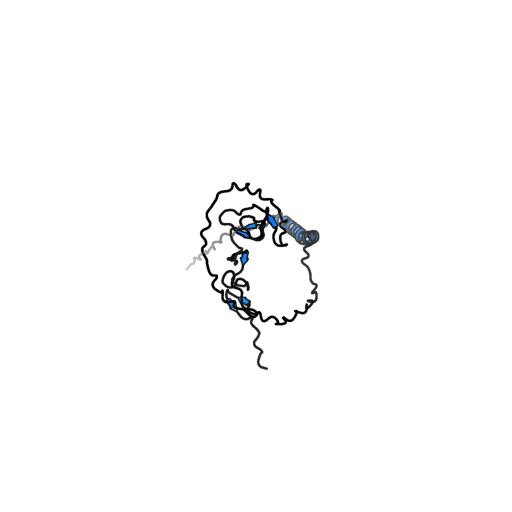OM 649 N N . THR A 1 93 ? -41.739 26.669 -31.454 1.00 51.19 93 THR A N 1
ATOM 650 C CA . THR A 1 93 ? -43.088 26.854 -30.894 1.00 51.19 93 THR A CA 1
ATOM 651 C C . THR A 1 93 ? -43.160 26.136 -29.548 1.00 51.19 93 THR A C 1
ATOM 653 O O . THR A 1 93 ? -43.071 24.911 -29.477 1.00 51.19 93 THR A O 1
ATOM 656 N N . ALA A 1 94 ? -43.277 26.904 -28.464 1.00 53.03 94 ALA A N 1
ATOM 657 C CA . ALA A 1 94 ? -43.320 26.394 -27.099 1.00 53.03 94 ALA A CA 1
ATOM 658 C C . ALA A 1 94 ? -44.647 25.668 -26.815 1.00 53.03 94 ALA A C 1
ATOM 660 O O . ALA A 1 94 ? -45.694 26.294 -26.661 1.00 53.03 94 ALA A O 1
ATOM 661 N N . THR A 1 95 ? -44.586 24.340 -26.712 1.00 52.62 95 THR A N 1
ATOM 662 C CA . THR A 1 95 ? -45.646 23.508 -26.123 1.00 52.62 95 THR A CA 1
ATOM 663 C C . THR A 1 95 ? -45.281 23.237 -24.657 1.00 52.62 95 THR A C 1
ATOM 665 O O . THR A 1 95 ? -44.117 22.930 -24.393 1.00 52.62 95 THR A O 1
ATOM 668 N N . PRO A 1 96 ? -46.204 23.344 -23.680 1.00 56.84 96 PRO A N 1
ATOM 669 C CA . PRO A 1 96 ? -45.897 23.036 -22.286 1.00 56.84 96 PRO A CA 1
ATOM 670 C C . PRO A 1 96 ? -45.678 21.527 -22.108 1.00 56.84 96 PRO A C 1
ATOM 672 O O . PRO A 1 96 ? -46.621 20.739 -22.052 1.00 56.84 96 PRO A O 1
ATOM 675 N N . THR A 1 97 ? -44.413 21.123 -22.031 1.00 47.16 97 THR A N 1
ATOM 676 C CA . THR A 1 97 ? -43.990 19.748 -21.755 1.00 47.16 97 THR A CA 1
ATOM 677 C C . THR A 1 97 ? -44.387 19.353 -20.325 1.00 47.16 97 THR A C 1
ATOM 679 O O . THR A 1 97 ? -44.029 20.070 -19.385 1.00 47.16 97 THR A O 1
ATOM 682 N N . PRO A 1 98 ? -45.086 18.222 -20.100 1.00 56.72 98 PRO A N 1
ATOM 683 C CA . PRO A 1 98 ? -45.266 17.699 -18.753 1.00 56.72 98 PRO A CA 1
ATOM 684 C C . PRO A 1 98 ? -43.893 17.364 -18.156 1.00 56.72 98 PRO A C 1
ATOM 686 O O . PRO A 1 98 ? -43.067 16.704 -18.786 1.00 56.72 98 PRO A O 1
ATOM 689 N N . LYS A 1 99 ? -43.647 17.859 -16.938 1.00 55.56 99 LYS A N 1
ATOM 690 C CA . LYS A 1 99 ? -42.423 17.630 -16.160 1.00 55.56 99 LYS A CA 1
ATOM 691 C C . LYS A 1 99 ? -42.075 16.131 -16.177 1.00 55.56 99 LYS A C 1
ATOM 693 O O . LYS A 1 99 ? -42.926 15.333 -15.783 1.00 55.56 99 LYS A O 1
ATOM 698 N N . PRO A 1 100 ? -40.863 15.731 -16.599 1.00 49.41 100 PRO A N 1
ATOM 699 C CA . PRO A 1 100 ? -40.475 14.332 -16.576 1.00 49.41 100 PRO A CA 1
ATOM 700 C C . PRO A 1 100 ? -40.383 13.886 -15.116 1.00 49.41 100 PRO A C 1
ATOM 702 O O . PRO A 1 100 ? -39.486 14.285 -14.374 1.00 49.41 100 PRO A O 1
ATOM 705 N N . THR A 1 101 ? -41.349 13.082 -14.681 1.00 53.69 101 THR A N 1
ATOM 706 C CA . THR A 1 101 ? -41.235 12.309 -13.447 1.00 53.69 101 THR A CA 1
ATOM 707 C C . THR A 1 101 ? -40.246 11.194 -13.738 1.00 53.69 101 THR A C 1
ATOM 709 O O . THR A 1 101 ? -40.585 10.218 -14.404 1.00 53.69 101 THR A O 1
ATOM 712 N N . THR A 1 102 ? -39.000 11.375 -13.304 1.00 55.22 102 THR A N 1
ATOM 713 C CA . THR A 1 102 ? -37.937 10.380 -13.434 1.00 55.22 102 THR A CA 1
ATOM 714 C C . THR A 1 102 ? -38.375 9.105 -12.721 1.00 55.22 102 THR A C 1
ATOM 716 O O . THR A 1 102 ? -38.330 9.016 -11.495 1.00 55.22 102 THR A O 1
ATOM 719 N N . VAL A 1 103 ? -38.841 8.119 -13.484 1.00 54.53 103 VAL A N 1
ATOM 720 C CA . VAL A 1 103 ? -39.060 6.767 -12.979 1.00 54.53 103 VAL A CA 1
ATOM 721 C C . VAL A 1 103 ? -37.676 6.220 -12.662 1.00 54.53 103 VAL A C 1
ATOM 723 O O . VAL A 1 103 ? -36.886 5.921 -13.556 1.00 54.53 103 VAL A O 1
ATOM 726 N N . LEU A 1 104 ? -37.347 6.182 -11.374 1.00 60.38 104 LEU A N 1
ATOM 727 C CA . LEU A 1 104 ? -36.087 5.660 -10.869 1.00 60.38 104 LEU A CA 1
ATOM 728 C C . LEU A 1 104 ? -36.140 4.129 -10.969 1.00 60.38 104 LEU A C 1
ATOM 730 O O . LEU A 1 104 ? -36.355 3.428 -9.985 1.00 60.38 104 LEU A O 1
ATOM 734 N N . THR A 1 105 ? -36.002 3.594 -12.181 1.00 59.38 105 THR A N 1
ATOM 735 C CA . THR A 1 105 ? -35.741 2.170 -12.411 1.00 59.38 105 THR A CA 1
ATOM 736 C C . THR A 1 105 ? -34.340 1.871 -11.887 1.00 59.38 105 THR A C 1
ATOM 738 O O . THR A 1 105 ? -33.347 1.920 -12.611 1.00 59.38 105 THR A O 1
ATOM 741 N N . THR A 1 106 ? -34.239 1.643 -10.581 1.00 66.81 106 THR A N 1
ATOM 742 C CA . THR A 1 106 ? -32.993 1.315 -9.897 1.00 66.81 106 THR A CA 1
ATOM 743 C C . THR A 1 106 ? -32.615 -0.119 -10.228 1.00 66.81 106 THR A C 1
ATOM 745 O O . THR A 1 106 ? -32.968 -1.066 -9.529 1.00 66.81 106 THR A O 1
ATOM 748 N N . LYS A 1 107 ? -31.854 -0.291 -11.315 1.00 77.75 107 LYS A N 1
ATOM 749 C CA . LYS A 1 107 ? -31.046 -1.498 -11.498 1.00 77.75 107 LYS A CA 1
ATOM 750 C C . LYS A 1 107 ? -30.242 -1.701 -10.204 1.00 77.75 107 LYS A C 1
ATOM 752 O O . LYS A 1 107 ? -29.509 -0.785 -9.821 1.00 77.75 107 LYS A O 1
ATOM 757 N N . PRO A 1 108 ? -30.389 -2.837 -9.498 1.00 79.12 108 PRO A N 1
ATOM 758 C CA . PRO A 1 108 ? -29.690 -3.043 -8.242 1.00 79.12 108 PRO A CA 1
ATOM 759 C C . PRO A 1 108 ? -28.183 -2.997 -8.494 1.00 79.12 108 PRO A C 1
ATOM 761 O O . PRO A 1 108 ? -27.651 -3.715 -9.342 1.00 79.12 108 PRO A O 1
ATOM 764 N N . VAL A 1 109 ? -27.506 -2.100 -7.778 1.00 87.50 109 VAL A N 1
ATOM 765 C CA . VAL A 1 109 ? -26.047 -1.993 -7.794 1.00 87.50 109 VAL A CA 1
ATOM 766 C C . VAL A 1 109 ? -25.491 -3.210 -7.066 1.00 87.50 109 VAL A C 1
ATOM 768 O O . VAL A 1 109 ? -25.767 -3.396 -5.878 1.00 87.50 109 VAL A O 1
ATOM 771 N N . VAL A 1 110 ? -24.757 -4.038 -7.804 1.00 93.00 110 VAL A N 1
ATOM 772 C CA . VAL A 1 110 ? -24.028 -5.207 -7.308 1.00 93.00 110 VAL A CA 1
ATOM 773 C C . VAL A 1 110 ? -22.549 -4.881 -7.422 1.00 93.00 110 VAL A C 1
ATOM 775 O O . VAL A 1 110 ? -22.095 -4.476 -8.493 1.00 93.00 110 VAL A O 1
ATOM 778 N N . CYS A 1 111 ? -21.822 -5.025 -6.319 1.00 94.31 111 CYS A N 1
ATOM 779 C CA . CYS A 1 111 ? -20.397 -4.734 -6.274 1.00 94.31 111 CYS A CA 1
ATOM 780 C C . CYS A 1 111 ? -19.563 -5.996 -6.499 1.00 94.31 111 CYS A C 1
ATOM 782 O O . CYS A 1 111 ? -19.996 -7.083 -6.108 1.00 94.31 111 CYS A O 1
ATOM 784 N N . PRO A 1 112 ? -18.385 -5.862 -7.134 1.00 93.81 112 PRO A N 1
ATOM 785 C CA . PRO A 1 112 ? -17.401 -6.934 -7.173 1.00 93.81 112 PRO A CA 1
ATOM 786 C C . PRO A 1 112 ? -16.892 -7.245 -5.757 1.00 93.81 112 PRO A C 1
ATOM 788 O O . PRO A 1 112 ? -17.045 -6.441 -4.839 1.00 93.81 112 PRO A O 1
ATOM 791 N N . SER A 1 113 ? -16.309 -8.429 -5.577 1.00 91.31 113 SER A N 1
ATOM 792 C CA . SER A 1 113 ? -15.962 -8.997 -4.265 1.00 91.31 113 SER A CA 1
ATOM 793 C C . SER A 1 113 ? -14.966 -8.168 -3.442 1.00 91.31 113 SER A C 1
ATOM 795 O O . SER A 1 113 ? -14.871 -8.352 -2.232 1.00 91.31 113 SER A O 1
ATOM 797 N N . ASP A 1 114 ? -14.210 -7.284 -4.087 1.00 90.31 114 ASP A N 1
ATOM 798 C CA . ASP A 1 114 ? -13.201 -6.396 -3.502 1.00 90.31 114 ASP A CA 1
ATOM 799 C C . ASP A 1 114 ? -13.775 -5.054 -3.016 1.00 90.31 114 ASP A C 1
ATOM 801 O O . ASP A 1 114 ? -13.054 -4.251 -2.426 1.00 90.31 114 ASP A O 1
ATOM 805 N N . ARG A 1 115 ? -15.066 -4.790 -3.247 1.00 94.88 115 ARG A N 1
ATOM 806 C CA . ARG A 1 115 ? -15.712 -3.509 -2.937 1.00 94.88 115 ARG A CA 1
ATOM 807 C C . ARG A 1 115 ? -17.003 -3.716 -2.176 1.00 94.88 115 ARG A C 1
ATOM 809 O O . ARG A 1 115 ? -17.719 -4.693 -2.383 1.00 94.88 115 ARG A O 1
ATOM 816 N N . ILE A 1 116 ? -17.357 -2.738 -1.353 1.00 94.25 116 ILE A N 1
ATOM 817 C CA . ILE A 1 116 ? -18.654 -2.732 -0.681 1.00 94.25 116 ILE A CA 1
ATOM 818 C C . ILE A 1 116 ? -19.574 -1.683 -1.289 1.00 94.25 116 ILE A C 1
ATOM 820 O O . ILE A 1 116 ? -19.142 -0.679 -1.861 1.00 94.25 116 ILE A O 1
ATOM 824 N N . LYS A 1 117 ? -20.874 -1.933 -1.168 1.00 95.44 117 LYS A N 1
ATOM 825 C CA . LYS A 1 117 ? -21.902 -0.998 -1.602 1.00 95.44 117 LYS A CA 1
ATOM 826 C C . LYS A 1 117 ? -22.049 0.111 -0.562 1.00 95.44 117 LYS A C 1
ATOM 828 O O . LYS A 1 117 ? -22.561 -0.137 0.527 1.00 95.44 117 LYS A O 1
ATOM 833 N N . CYS A 1 118 ? -21.645 1.320 -0.932 1.00 94.75 118 CYS A N 1
ATOM 834 C CA . CYS A 1 118 ? -21.951 2.547 -0.209 1.00 94.75 118 CYS A CA 1
ATOM 835 C C . CYS A 1 118 ? -23.024 3.300 -1.001 1.00 94.75 118 CYS A C 1
ATOM 837 O O . CYS A 1 118 ? -22.764 3.808 -2.093 1.00 94.75 118 CYS A O 1
ATOM 839 N N . ASP A 1 119 ? -24.255 3.295 -0.487 1.00 90.25 119 ASP A N 1
ATOM 840 C CA . ASP A 1 119 ? -25.454 3.787 -1.173 1.00 90.25 119 ASP A CA 1
ATOM 841 C C . ASP A 1 119 ? -25.665 3.133 -2.551 1.00 90.25 119 ASP A C 1
ATOM 843 O O . ASP A 1 119 ? -25.972 1.945 -2.637 1.00 90.25 119 ASP A O 1
ATOM 847 N N . ASN A 1 120 ? -25.493 3.886 -3.639 1.00 89.44 120 ASN A N 1
ATOM 848 C CA . ASN A 1 120 ? -25.623 3.408 -5.019 1.00 89.44 120 ASN A CA 1
ATOM 849 C C . ASN A 1 120 ? -24.269 3.295 -5.743 1.00 89.44 120 ASN A C 1
ATOM 851 O O . ASN A 1 120 ? -24.237 3.219 -6.971 1.00 89.44 120 ASN A O 1
ATOM 855 N N . THR A 1 121 ? -23.160 3.241 -5.002 1.00 92.81 121 THR A N 1
ATOM 856 C CA . THR A 1 121 ? -21.805 3.177 -5.567 1.00 92.81 121 THR A CA 1
ATOM 857 C C . THR A 1 121 ? -20.988 2.067 -4.909 1.00 92.81 121 THR A C 1
ATOM 859 O O . THR A 1 121 ? -21.153 1.762 -3.730 1.00 92.81 121 THR A O 1
ATOM 862 N N . CYS A 1 122 ? -20.086 1.454 -5.675 1.00 96.06 122 CYS A N 1
ATOM 863 C CA . CYS A 1 122 ? -19.147 0.460 -5.165 1.00 96.06 122 CYS A CA 1
ATOM 864 C C . CYS A 1 122 ? -17.825 1.121 -4.792 1.00 96.06 122 CYS A C 1
ATOM 866 O O . CYS A 1 122 ? -17.127 1.652 -5.661 1.00 96.06 122 CYS A O 1
ATOM 868 N N . ILE A 1 123 ? -17.482 1.067 -3.509 1.00 95.38 123 ILE A N 1
ATOM 869 C CA . ILE A 1 123 ? -16.311 1.733 -2.943 1.00 95.38 123 ILE A CA 1
ATOM 870 C C . ILE A 1 123 ? -15.350 0.687 -2.384 1.00 95.38 123 ILE A C 1
ATOM 872 O O . ILE A 1 123 ? -15.764 -0.269 -1.726 1.00 95.38 123 ILE A O 1
ATOM 876 N N . ASP A 1 124 ? -14.061 0.880 -2.656 1.00 94.94 124 ASP A N 1
ATOM 877 C CA . ASP A 1 124 ? -13.003 0.130 -1.991 1.00 94.94 124 ASP A CA 1
ATOM 878 C C . ASP A 1 124 ? -12.682 0.790 -0.646 1.00 94.94 124 ASP A C 1
ATOM 880 O O . ASP A 1 124 ? -11.911 1.744 -0.547 1.00 94.94 124 ASP A O 1
ATOM 884 N N . ILE A 1 125 ? -13.285 0.256 0.410 1.00 95.31 125 ILE A N 1
ATOM 885 C CA . ILE A 1 125 ? -13.080 0.728 1.782 1.00 95.31 125 ILE A CA 1
ATOM 886 C C . ILE A 1 125 ? -11.680 0.439 2.326 1.00 95.31 125 ILE A C 1
ATOM 888 O O . ILE A 1 125 ? -11.360 0.859 3.436 1.00 95.31 125 ILE A O 1
ATOM 892 N N . ARG A 1 126 ? -10.835 -0.298 1.601 1.00 93.06 126 ARG A N 1
ATOM 893 C CA . ARG A 1 126 ? -9.467 -0.581 2.040 1.00 93.06 126 ARG A CA 1
ATOM 894 C C . ARG A 1 126 ? -8.499 0.538 1.696 1.00 93.06 126 ARG A C 1
ATOM 896 O O . ARG A 1 126 ? -7.461 0.630 2.351 1.00 93.06 126 ARG A O 1
ATOM 903 N N . THR A 1 127 ? -8.824 1.342 0.689 1.00 92.19 127 THR A N 1
ATOM 904 C CA . THR A 1 127 ? -7.924 2.349 0.110 1.00 92.19 127 THR A CA 1
ATOM 905 C C . THR A 1 127 ? -8.565 3.733 -0.006 1.00 92.19 127 THR A C 1
ATOM 907 O O . THR A 1 127 ? -7.847 4.735 -0.033 1.00 92.19 127 THR A O 1
ATOM 910 N N . ASP A 1 128 ? -9.899 3.837 0.002 1.00 93.25 128 ASP A N 1
ATOM 911 C CA . ASP A 1 128 ? -10.591 5.126 -0.035 1.00 93.25 128 ASP A CA 1
ATOM 912 C C . ASP A 1 128 ? -10.512 5.848 1.320 1.00 93.25 128 ASP A C 1
ATOM 914 O O . ASP A 1 128 ? -11.141 5.460 2.307 1.00 93.25 128 ASP A O 1
ATOM 918 N N . SER A 1 129 ? -9.774 6.960 1.357 1.00 93.31 129 SER A N 1
ATOM 919 C CA . SER A 1 129 ? -9.628 7.812 2.542 1.00 93.31 129 SER A CA 1
ATOM 920 C C . SER A 1 129 ? -10.925 8.467 3.011 1.00 93.31 129 SER A C 1
ATOM 922 O O . SER A 1 129 ? -10.962 8.951 4.137 1.00 93.31 129 SER A O 1
ATOM 924 N N . LYS A 1 130 ? -11.993 8.484 2.207 1.00 95.75 130 LYS A N 1
ATOM 925 C CA . LYS A 1 130 ? -13.316 8.997 2.603 1.00 95.75 130 LYS A CA 1
ATOM 926 C C . LYS A 1 130 ? -14.240 7.915 3.170 1.00 95.75 130 LYS A C 1
ATOM 928 O O . LYS A 1 130 ? -15.287 8.249 3.719 1.00 95.75 130 LYS A O 1
ATOM 933 N N . ASN A 1 131 ? -13.877 6.642 3.027 1.00 96.50 131 ASN A N 1
ATOM 934 C CA . ASN A 1 131 ? -14.711 5.488 3.367 1.00 96.50 131 ASN A CA 1
ATOM 935 C C . ASN A 1 131 ? -13.872 4.366 4.003 1.00 96.50 131 ASN A C 1
ATOM 937 O O . ASN A 1 131 ? -14.033 3.194 3.682 1.00 96.50 131 ASN A O 1
ATOM 941 N N . CYS A 1 132 ? -12.922 4.701 4.868 1.00 96.38 132 CYS A N 1
ATOM 942 C CA . CYS A 1 132 ? -11.905 3.759 5.308 1.00 96.38 132 CYS A CA 1
ATOM 943 C C . CYS A 1 132 ? -12.454 2.726 6.304 1.00 96.38 132 CYS A C 1
ATOM 945 O O . CYS A 1 132 ? -12.878 3.064 7.404 1.00 96.38 132 CYS A O 1
ATOM 947 N N . GLY A 1 133 ? -12.474 1.451 5.930 1.00 95.75 133 GLY A N 1
ATOM 948 C CA . GLY A 1 133 ? -13.010 0.346 6.732 1.00 95.75 133 GLY A CA 1
ATOM 949 C C . GLY A 1 133 ? -14.539 0.221 6.707 1.00 95.75 133 GLY A C 1
ATOM 950 O O . GLY A 1 133 ? -15.053 -0.885 6.848 1.00 95.75 133 GLY A O 1
ATOM 951 N N . TYR A 1 134 ? -15.273 1.315 6.484 1.00 96.06 134 TYR A N 1
ATOM 952 C CA . TYR A 1 134 ? -16.723 1.328 6.260 1.00 96.06 134 TYR A CA 1
ATOM 953 C C . TYR A 1 134 ? -17.178 2.632 5.582 1.00 96.06 134 TYR A C 1
ATOM 955 O O . TYR A 1 134 ? -16.476 3.646 5.597 1.00 96.06 134 TYR A O 1
ATOM 963 N N . CYS A 1 135 ? -18.373 2.611 4.984 1.00 96.88 135 CYS A N 1
ATOM 964 C CA . CYS A 1 135 ? -18.943 3.760 4.277 1.00 96.88 135 CYS A CA 1
ATOM 965 C C . CYS A 1 135 ? -19.061 4.991 5.188 1.00 96.88 135 CYS A C 1
ATOM 967 O O . CYS A 1 135 ? -19.593 4.902 6.295 1.00 96.88 135 CYS A O 1
ATOM 969 N N . GLY A 1 136 ? -18.589 6.141 4.707 1.00 96.06 136 GLY A N 1
ATOM 970 C CA . GLY A 1 136 ? -18.622 7.414 5.428 1.00 96.06 136 GLY A CA 1
ATOM 971 C C . GLY A 1 136 ? -17.523 7.607 6.479 1.00 96.06 136 GLY A C 1
ATOM 972 O O . GLY A 1 136 ? -17.460 8.682 7.078 1.00 96.06 136 GLY A O 1
ATOM 973 N N . ASN A 1 137 ? -16.643 6.624 6.708 1.00 96.81 137 ASN A N 1
ATOM 974 C CA . ASN A 1 137 ? -15.518 6.782 7.630 1.00 96.81 137 ASN A CA 1
ATOM 975 C C . ASN A 1 137 ? -14.353 7.536 6.980 1.00 96.81 137 ASN A C 1
ATOM 977 O O . ASN A 1 137 ? -13.389 6.937 6.496 1.00 96.81 137 ASN A O 1
ATOM 981 N N . ALA A 1 138 ? -14.439 8.860 6.939 1.00 96.62 138 ALA A N 1
ATOM 982 C CA . ALA A 1 138 ? -13.353 9.672 6.415 1.00 96.62 138 ALA A CA 1
ATOM 983 C C . ALA A 1 138 ? -12.162 9.703 7.384 1.00 96.62 138 ALA A C 1
ATOM 985 O O . ALA A 1 138 ? -12.307 9.993 8.573 1.00 96.62 138 ALA A O 1
ATOM 986 N N . CYS A 1 139 ? -10.967 9.458 6.857 1.00 96.00 139 CYS A N 1
ATOM 987 C CA . CYS A 1 139 ? -9.740 9.588 7.615 1.00 96.00 139 CYS A CA 1
ATOM 988 C C . CYS A 1 139 ? -9.484 11.048 8.017 1.00 96.00 139 CYS A C 1
ATOM 990 O O . CYS A 1 139 ? -9.746 11.961 7.227 1.00 96.00 139 CYS A O 1
ATOM 992 N N . PRO A 1 140 ? -8.940 11.288 9.226 1.00 96.00 140 PRO A N 1
ATOM 993 C CA . PRO A 1 140 ? -8.538 12.620 9.656 1.00 96.00 140 PRO A CA 1
ATOM 994 C C . PRO A 1 140 ? -7.562 13.283 8.679 1.00 96.00 140 PRO A C 1
ATOM 996 O O . PRO A 1 140 ? -6.801 12.612 7.979 1.00 96.00 140 PRO A O 1
ATOM 999 N N . SER A 1 141 ? -7.533 14.616 8.677 1.00 92.00 141 SER A N 1
ATOM 1000 C CA . SER A 1 141 ? -6.644 15.396 7.813 1.00 92.00 141 SER A CA 1
ATOM 1001 C C . SER A 1 141 ? -5.186 14.934 7.909 1.00 92.00 141 SER A C 1
ATOM 1003 O O . SER A 1 141 ? -4.627 14.814 9.000 1.00 92.00 141 SER A O 1
ATOM 1005 N N . GLY A 1 142 ? -4.566 14.704 6.749 1.00 85.88 142 GLY A N 1
ATOM 1006 C CA . GLY A 1 142 ? -3.184 14.225 6.651 1.00 85.88 142 GLY A CA 1
ATOM 1007 C C . GLY A 1 142 ? -3.007 12.721 6.883 1.00 85.88 142 GLY A C 1
ATOM 1008 O O . GLY A 1 142 ? -1.871 12.274 7.015 1.00 85.88 142 GLY A O 1
ATOM 1009 N N . GLN A 1 143 ? -4.094 11.949 6.945 1.00 92.12 143 GLN A N 1
ATOM 1010 C CA . GLN A 1 143 ? -4.064 10.487 6.956 1.00 92.12 143 GLN A CA 1
ATOM 1011 C C . GLN A 1 143 ? -4.602 9.919 5.638 1.00 92.12 143 GLN A C 1
ATOM 1013 O O . GLN A 1 143 ? -5.387 10.559 4.937 1.00 92.12 143 GLN A O 1
ATOM 1018 N N . PHE A 1 144 ? -4.194 8.698 5.317 1.00 91.06 144 PHE A N 1
ATOM 1019 C CA . PHE A 1 144 ? -4.685 7.922 4.180 1.00 91.06 144 PHE A CA 1
ATOM 1020 C C . PHE A 1 144 ? -5.268 6.594 4.663 1.00 91.06 144 PHE A C 1
ATOM 1022 O O . PHE A 1 144 ? -5.004 6.170 5.788 1.00 91.06 144 PHE A O 1
ATOM 1029 N N . CYS A 1 145 ? -6.078 5.946 3.827 1.00 93.38 145 CYS A N 1
ATOM 1030 C CA . CYS A 1 145 ? -6.619 4.635 4.154 1.00 93.38 145 CYS A CA 1
ATOM 1031 C C . CYS A 1 145 ? -5.667 3.536 3.691 1.00 93.38 145 CYS A C 1
ATOM 1033 O O . CYS A 1 145 ? -5.305 3.484 2.515 1.00 93.38 145 CYS A O 1
ATOM 1035 N N . LEU A 1 146 ? -5.286 2.652 4.609 1.00 93.00 146 LEU A N 1
ATOM 1036 C CA . LEU A 1 146 ? -4.530 1.447 4.304 1.00 93.00 146 LEU A CA 1
ATOM 1037 C C . LEU A 1 146 ? -5.196 0.247 4.962 1.00 93.00 146 LEU A C 1
ATOM 1039 O O . LEU A 1 146 ? -5.315 0.175 6.186 1.00 93.00 146 LEU A O 1
ATOM 1043 N N . ASN A 1 147 ? -5.620 -0.715 4.143 1.00 91.31 147 ASN A N 1
ATOM 1044 C CA . ASN A 1 147 ? -6.276 -1.941 4.598 1.00 91.31 147 ASN A CA 1
ATOM 1045 C C . ASN A 1 147 ? -7.451 -1.672 5.559 1.00 91.31 147 ASN A C 1
ATOM 1047 O O . ASN A 1 147 ? -7.643 -2.398 6.532 1.00 91.31 147 ASN A O 1
ATOM 1051 N N . GLY A 1 148 ? -8.219 -0.610 5.295 1.00 93.75 148 GLY A N 1
ATOM 1052 C CA . GLY A 1 148 ? -9.396 -0.236 6.084 1.00 93.75 148 GLY A CA 1
ATOM 1053 C C . GLY A 1 148 ? -9.088 0.521 7.376 1.00 93.75 148 GLY A C 1
ATOM 1054 O O . GLY A 1 148 ? -9.991 0.728 8.182 1.00 93.75 148 GLY A O 1
ATOM 1055 N N . ASN A 1 149 ? -7.839 0.950 7.574 1.00 94.06 149 ASN A N 1
ATOM 1056 C CA . ASN A 1 149 ? -7.420 1.741 8.725 1.00 94.06 149 ASN A CA 1
ATOM 1057 C C . ASN A 1 149 ? -6.805 3.069 8.287 1.00 94.06 149 ASN A C 1
ATOM 1059 O O . ASN A 1 149 ? -6.021 3.128 7.340 1.00 94.06 149 ASN A O 1
ATOM 1063 N N . CYS A 1 150 ? -7.134 4.137 9.007 1.00 94.38 150 CYS A N 1
ATOM 1064 C CA . CYS A 1 150 ? -6.541 5.441 8.762 1.00 94.38 150 CYS A CA 1
ATOM 1065 C C . CYS A 1 150 ? -5.124 5.494 9.329 1.00 94.38 150 CYS A C 1
ATOM 1067 O O . CYS A 1 150 ? -4.896 5.236 10.512 1.00 94.38 150 CYS A O 1
ATOM 1069 N N . MET A 1 151 ? -4.168 5.819 8.466 1.00 92.94 151 MET A N 1
ATOM 1070 C CA . MET A 1 151 ? -2.747 5.832 8.775 1.00 92.94 151 MET A CA 1
ATOM 1071 C C . MET A 1 151 ? -2.137 7.188 8.455 1.00 92.94 151 MET A C 1
ATOM 1073 O O . MET A 1 151 ? -2.455 7.816 7.450 1.00 92.94 151 MET A O 1
ATOM 1077 N N . LYS A 1 152 ? -1.234 7.648 9.324 1.00 91.69 152 LYS A N 1
ATOM 1078 C CA . LYS A 1 152 ? -0.506 8.914 9.142 1.00 91.69 152 LYS A CA 1
ATOM 1079 C C . LYS A 1 152 ? 0.713 8.763 8.231 1.00 91.69 152 LYS A C 1
ATOM 1081 O O . LYS A 1 152 ? 1.113 9.708 7.563 1.00 91.69 152 LYS A O 1
ATOM 1086 N N . SER A 1 153 ? 1.322 7.585 8.236 1.00 90.31 153 SER A N 1
ATOM 1087 C CA . SER A 1 153 ? 2.519 7.263 7.469 1.00 90.31 153 SER A CA 1
ATOM 1088 C C . SER A 1 153 ? 2.588 5.761 7.250 1.00 90.31 153 SER A C 1
ATOM 1090 O O . SER A 1 153 ? 1.999 4.994 8.012 1.00 90.31 153 SER A O 1
ATOM 1092 N N . CYS A 1 154 ? 3.341 5.348 6.240 1.00 92.88 154 CYS A N 1
ATOM 1093 C CA . CYS A 1 154 ? 3.695 3.950 6.060 1.00 92.88 154 CYS A CA 1
ATOM 1094 C C . CYS A 1 154 ? 4.652 3.463 7.154 1.00 92.88 154 CYS A C 1
ATOM 1096 O O . CYS A 1 154 ? 5.238 4.263 7.893 1.00 92.88 154 CYS A O 1
ATOM 1098 N N . SER A 1 155 ? 4.804 2.142 7.247 1.00 90.44 155 SER A N 1
ATOM 1099 C CA . SER A 1 155 ? 5.827 1.518 8.085 1.00 90.44 155 SER A CA 1
ATOM 1100 C C . SER A 1 155 ? 7.227 1.961 7.658 1.00 90.44 155 SER A C 1
ATOM 1102 O O . SER A 1 155 ? 7.440 2.404 6.528 1.00 90.44 155 SER A O 1
ATOM 1104 N N . ALA A 1 156 ? 8.203 1.830 8.557 1.00 91.38 156 ALA A N 1
ATOM 1105 C CA . ALA A 1 156 ? 9.592 2.146 8.240 1.00 91.38 156 ALA A CA 1
ATOM 1106 C C . ALA A 1 156 ? 10.061 1.373 6.992 1.00 91.38 156 ALA A C 1
ATOM 1108 O O . ALA A 1 156 ? 9.826 0.171 6.881 1.00 91.38 156 ALA A O 1
ATOM 1109 N N . GLY A 1 157 ? 10.708 2.077 6.059 1.00 90.44 157 GLY A N 1
ATOM 1110 C CA . GLY A 1 157 ? 11.180 1.515 4.788 1.00 90.44 157 GLY A CA 1
ATOM 1111 C C . GLY A 1 157 ? 10.135 1.462 3.668 1.00 90.44 157 GLY A C 1
ATOM 1112 O O . GLY A 1 157 ? 10.499 1.176 2.535 1.00 90.44 157 GLY A O 1
ATOM 1113 N N . GLN A 1 158 ? 8.869 1.784 3.942 1.00 94.31 158 GLN A N 1
ATOM 1114 C CA . GLN A 1 158 ? 7.822 1.862 2.924 1.00 94.31 158 GLN A CA 1
ATOM 1115 C C . GLN A 1 158 ? 7.491 3.312 2.566 1.00 94.31 158 GLN A C 1
ATOM 1117 O O . GLN A 1 158 ? 7.528 4.211 3.408 1.00 94.31 158 GLN A O 1
ATOM 1122 N N . THR A 1 159 ? 7.101 3.524 1.314 1.00 93.19 159 THR A N 1
ATOM 1123 C CA . THR A 1 159 ? 6.649 4.815 0.792 1.00 93.19 159 THR A CA 1
ATOM 1124 C C . THR A 1 159 ? 5.152 4.778 0.527 1.00 93.19 159 THR A C 1
ATOM 1126 O O . THR A 1 159 ? 4.610 3.767 0.084 1.00 93.19 159 THR A O 1
ATOM 1129 N N . SER A 1 160 ? 4.481 5.895 0.811 1.00 91.44 160 SER A N 1
ATOM 1130 C CA . SER A 1 160 ? 3.063 6.066 0.503 1.00 91.44 160 SER A CA 1
ATOM 1131 C C . SER A 1 160 ? 2.893 6.282 -0.995 1.00 91.44 160 SER A C 1
ATOM 1133 O O . SER A 1 160 ? 3.314 7.310 -1.523 1.00 91.44 160 SER A O 1
ATOM 1135 N N . CYS A 1 161 ? 2.226 5.344 -1.651 1.00 90.75 161 CYS A N 1
ATOM 1136 C CA . CYS A 1 161 ? 1.846 5.424 -3.054 1.00 90.75 161 CYS A CA 1
ATOM 1137 C C . CYS A 1 161 ? 0.321 5.421 -3.197 1.00 90.75 161 CYS A C 1
ATOM 1139 O O . CYS A 1 161 ? -0.400 5.046 -2.266 1.00 90.75 161 CYS A O 1
ATOM 1141 N N . PRO A 1 162 ? -0.214 5.815 -4.364 1.00 84.38 162 PRO A N 1
ATOM 1142 C CA . PRO A 1 162 ? -1.606 5.535 -4.687 1.00 84.38 162 PRO A CA 1
ATOM 1143 C C . PRO A 1 162 ? -1.890 4.037 -4.509 1.00 84.38 162 PRO A C 1
ATOM 1145 O O . PRO A 1 162 ? -1.185 3.206 -5.067 1.00 84.38 162 PRO A O 1
ATOM 1148 N N . GLY A 1 163 ? -2.897 3.694 -3.707 1.00 81.44 163 GLY A N 1
ATOM 1149 C CA . GLY A 1 163 ? -3.279 2.301 -3.451 1.00 81.44 163 GLY A CA 1
ATOM 1150 C C . GLY A 1 163 ? -2.605 1.632 -2.248 1.00 81.44 163 GLY A C 1
ATOM 1151 O O . GLY A 1 163 ? -3.073 0.571 -1.840 1.00 81.44 163 GLY A O 1
ATOM 1152 N N . GLY A 1 164 ? -1.589 2.237 -1.617 1.00 88.06 164 GLY A N 1
ATOM 1153 C CA . GLY A 1 164 ? -1.039 1.685 -0.377 1.00 88.06 164 GLY A CA 1
ATOM 1154 C C . GLY A 1 164 ? 0.384 2.105 -0.013 1.00 88.06 164 GLY A C 1
ATOM 1155 O O . GLY A 1 164 ? 0.876 3.159 -0.405 1.00 88.06 164 GLY A O 1
ATOM 1156 N N . CYS A 1 165 ? 1.030 1.264 0.793 1.00 93.75 165 CYS A N 1
ATOM 1157 C CA . CYS A 1 165 ? 2.400 1.438 1.263 1.00 93.75 165 CYS A CA 1
ATOM 1158 C C . CYS A 1 165 ? 3.287 0.345 0.685 1.00 93.75 165 CYS A C 1
ATOM 1160 O O . CYS A 1 165 ? 3.053 -0.831 0.967 1.00 93.75 165 CYS A O 1
ATOM 1162 N N . PHE A 1 166 ? 4.322 0.739 -0.052 1.00 95.06 166 PHE A N 1
ATOM 1163 C CA . PHE A 1 166 ? 5.172 -0.195 -0.788 1.00 95.06 166 PHE A CA 1
ATOM 1164 C C . PHE A 1 166 ? 6.651 0.068 -0.529 1.00 95.06 166 PHE A C 1
ATOM 1166 O O . PHE A 1 166 ? 7.059 1.203 -0.266 1.00 95.06 166 PHE A O 1
ATOM 1173 N N . ASP A 1 167 ? 7.455 -0.991 -0.560 1.00 96.56 167 ASP A N 1
ATOM 1174 C CA . ASP A 1 167 ? 8.906 -0.891 -0.418 1.00 96.56 167 ASP A CA 1
ATOM 1175 C C . ASP A 1 167 ? 9.528 -0.625 -1.788 1.00 96.56 167 ASP A C 1
ATOM 1177 O O . ASP A 1 167 ? 9.793 -1.550 -2.551 1.00 96.56 167 ASP A O 1
ATOM 1181 N N . LEU A 1 168 ? 9.814 0.643 -2.081 1.00 97.19 168 LEU A N 1
ATOM 1182 C CA . LEU A 1 168 ? 10.377 1.024 -3.375 1.00 97.19 168 LEU A CA 1
ATOM 1183 C C . LEU A 1 168 ? 11.757 0.406 -3.643 1.00 97.19 168 LEU A C 1
ATOM 1185 O O . LEU A 1 168 ? 12.247 0.494 -4.760 1.00 97.19 168 LEU A O 1
ATOM 1189 N N . GLN A 1 169 ? 12.419 -0.200 -2.654 1.00 97.25 169 GLN A N 1
ATOM 1190 C CA . GLN A 1 169 ? 13.722 -0.825 -2.865 1.00 97.25 169 GLN A CA 1
ATOM 1191 C C . GLN A 1 169 ? 13.643 -2.280 -3.317 1.00 97.25 169 GLN A C 1
ATOM 1193 O O . GLN A 1 169 ? 14.633 -2.780 -3.858 1.00 97.25 169 GLN A O 1
ATOM 1198 N N . ASN A 1 170 ? 12.530 -2.968 -3.065 1.00 95.94 170 ASN A N 1
ATOM 1199 C CA . ASN A 1 170 ? 12.421 -4.411 -3.292 1.00 95.94 170 ASN A CA 1
ATOM 1200 C C . ASN A 1 170 ? 11.083 -4.842 -3.915 1.00 95.94 170 ASN A C 1
ATOM 1202 O O . ASN A 1 170 ? 10.956 -6.000 -4.307 1.00 95.94 170 ASN A O 1
ATOM 1206 N N . ASP A 1 171 ? 10.103 -3.945 -4.024 1.00 96.38 171 ASP A N 1
ATOM 1207 C CA . ASP A 1 171 ? 8.814 -4.224 -4.648 1.00 96.38 171 ASP A CA 1
ATOM 1208 C C . ASP A 1 171 ? 8.927 -4.125 -6.183 1.00 96.38 171 ASP A C 1
ATOM 1210 O O . ASP A 1 17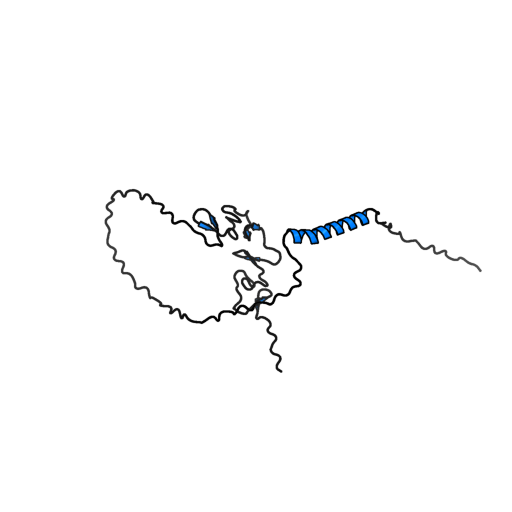1 ? 9.226 -3.044 -6.701 1.00 96.38 171 ASP A O 1
ATOM 1214 N N . PRO A 1 172 ? 8.736 -5.232 -6.926 1.00 95.69 172 PRO A N 1
ATOM 1215 C CA . PRO A 1 172 ? 8.814 -5.225 -8.381 1.00 95.69 172 PRO A CA 1
ATOM 1216 C C . PRO A 1 172 ? 7.729 -4.380 -9.049 1.00 95.69 172 PRO A C 1
ATOM 1218 O O . PRO A 1 172 ? 7.977 -3.950 -10.167 1.00 95.69 172 PRO A O 1
ATOM 1221 N N . ASP A 1 173 ? 6.600 -4.097 -8.400 1.00 96.19 173 ASP A N 1
ATOM 1222 C CA . ASP A 1 173 ? 5.505 -3.302 -8.984 1.00 96.19 173 ASP A CA 1
ATOM 1223 C C . ASP A 1 173 ? 5.684 -1.788 -8.691 1.00 96.19 173 ASP A C 1
ATOM 1225 O O . ASP A 1 173 ? 5.029 -0.894 -9.239 1.00 96.19 173 ASP A O 1
ATOM 1229 N N . HIS A 1 174 ? 6.618 -1.444 -7.799 1.00 97.06 174 HIS A N 1
ATOM 1230 C CA . HIS A 1 174 ? 6.840 -0.075 -7.328 1.00 97.06 174 HIS A CA 1
ATOM 1231 C C . HIS A 1 174 ? 8.329 0.267 -7.195 1.00 97.06 174 HIS A C 1
ATOM 1233 O O . HIS A 1 174 ? 8.744 0.944 -6.256 1.00 97.06 174 HIS A O 1
ATOM 1239 N N . CYS A 1 175 ? 9.162 -0.201 -8.122 1.00 97.81 175 CYS A N 1
ATOM 1240 C CA . CYS A 1 175 ? 10.608 -0.139 -7.961 1.00 97.81 175 CYS A CA 1
ATOM 1241 C C . CYS A 1 175 ? 11.169 1.278 -8.149 1.00 97.81 175 CYS A C 1
ATOM 1243 O O . CYS A 1 175 ? 11.013 1.889 -9.200 1.00 97.81 175 CYS A O 1
ATOM 1245 N N . GLY A 1 176 ? 11.837 1.831 -7.141 1.00 97.25 176 GLY A N 1
ATOM 1246 C CA . GLY A 1 176 ? 12.428 3.175 -7.141 1.00 97.25 176 GLY A CA 1
ATOM 1247 C C . GLY A 1 176 ? 11.406 4.309 -7.010 1.00 97.25 176 GLY A C 1
ATOM 1248 O O . GLY A 1 176 ? 11.646 5.278 -6.289 1.00 97.25 176 GLY A O 1
ATOM 1249 N N . THR A 1 177 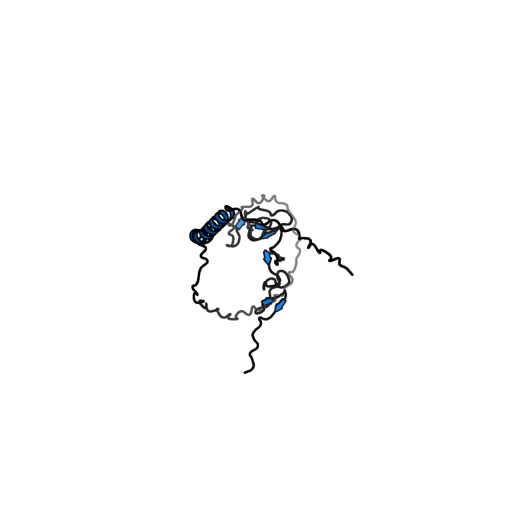? 10.240 4.176 -7.643 1.00 97.12 177 THR A N 1
ATOM 1250 C CA . THR A 1 177 ? 9.118 5.118 -7.568 1.00 97.12 177 THR A CA 1
ATOM 1251 C C . THR A 1 177 ? 7.780 4.382 -7.576 1.00 97.12 177 THR A C 1
ATOM 1253 O O . THR A 1 177 ? 7.670 3.279 -8.102 1.00 97.12 177 THR A O 1
ATOM 1256 N N . CYS A 1 178 ? 6.731 5.017 -7.051 1.00 96.25 178 CYS A N 1
ATOM 1257 C CA . CYS A 1 178 ? 5.371 4.477 -7.103 1.00 96.25 178 CYS A CA 1
ATOM 1258 C C . CYS A 1 178 ? 4.926 4.164 -8.543 1.00 96.25 178 CYS A C 1
ATOM 1260 O O . CYS A 1 178 ? 5.134 4.987 -9.435 1.00 96.25 178 CYS A O 1
ATOM 1262 N N . ASN A 1 179 ? 4.251 3.025 -8.735 1.00 95.12 179 ASN A N 1
ATOM 1263 C CA . ASN A 1 179 ? 3.776 2.515 -10.034 1.00 95.12 179 ASN A CA 1
ATOM 1264 C C . ASN A 1 179 ? 4.882 2.358 -11.095 1.00 95.12 179 ASN A C 1
ATOM 1266 O O . ASN A 1 179 ? 4.655 2.651 -12.270 1.00 95.12 179 ASN A O 1
ATOM 1270 N N . ASN A 1 180 ? 6.085 1.952 -10.682 1.00 96.69 180 ASN A N 1
ATOM 1271 C CA . ASN A 1 180 ? 7.161 1.594 -11.600 1.00 96.69 180 ASN A CA 1
ATOM 1272 C C . ASN A 1 180 ? 7.376 0.080 -11.591 1.00 96.69 180 ASN A C 1
ATOM 1274 O O . ASN A 1 180 ? 8.230 -0.433 -10.864 1.00 96.69 180 ASN A O 1
ATOM 1278 N N . ASP A 1 181 ? 6.582 -0.605 -12.409 1.00 96.88 181 ASP A N 1
ATOM 1279 C CA . ASP A 1 181 ? 6.665 -2.049 -12.580 1.00 96.88 181 ASP A CA 1
ATOM 1280 C C . ASP A 1 181 ? 7.964 -2.427 -13.302 1.00 96.88 181 ASP A C 1
ATOM 1282 O O . ASP A 1 181 ? 8.304 -1.895 -14.366 1.00 96.88 181 ASP A O 1
ATOM 1286 N N . CYS A 1 182 ? 8.689 -3.395 -12.756 1.00 96.81 182 CYS A N 1
ATOM 1287 C CA . CYS A 1 182 ? 9.850 -3.949 -13.416 1.00 96.81 182 CYS A CA 1
ATOM 1288 C C . CYS A 1 182 ? 9.434 -4.778 -14.642 1.00 96.81 182 CYS A C 1
ATOM 1290 O O . CYS A 1 182 ? 8.514 -5.596 -14.563 1.00 96.81 182 CYS A O 1
ATOM 1292 N N . PRO A 1 183 ? 10.145 -4.637 -15.780 1.00 95.38 183 PRO A N 1
ATOM 1293 C CA . PRO A 1 183 ? 9.953 -5.500 -16.937 1.00 95.38 183 PRO A CA 1
ATOM 1294 C C . PRO A 1 183 ? 10.001 -6.987 -16.576 1.00 95.38 183 PRO A C 1
ATOM 1296 O O . PRO A 1 183 ? 10.742 -7.405 -15.684 1.00 95.38 183 PRO A O 1
ATOM 1299 N N . ALA A 1 184 ? 9.246 -7.795 -17.322 1.00 91.62 184 ALA A N 1
ATOM 1300 C CA . ALA A 1 184 ? 9.132 -9.226 -17.071 1.00 91.62 184 ALA A CA 1
ATOM 1301 C C . ALA A 1 184 ? 10.507 -9.906 -16.936 1.00 91.62 184 ALA A C 1
ATOM 1303 O O . ALA A 1 184 ? 11.365 -9.797 -17.812 1.00 91.62 184 ALA A O 1
ATOM 1304 N N . GLY A 1 185 ? 10.692 -10.636 -15.834 1.00 87.88 185 GLY A N 1
ATOM 1305 C CA . GLY A 1 185 ? 11.933 -11.352 -15.532 1.00 87.88 185 GLY A CA 1
ATOM 1306 C C . GLY A 1 185 ? 13.004 -10.520 -14.822 1.00 87.88 185 GLY A C 1
ATOM 1307 O O . GLY A 1 185 ? 14.066 -1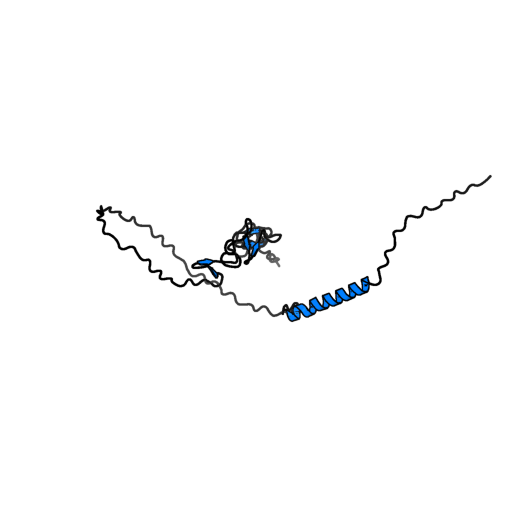1.066 -14.534 1.00 87.88 185 GLY A O 1
ATOM 1308 N N . LEU A 1 186 ? 12.749 -9.245 -14.517 1.00 94.19 186 LEU A N 1
ATOM 1309 C CA . LEU A 1 186 ? 13.594 -8.435 -13.639 1.00 94.19 186 LEU A CA 1
ATOM 1310 C C . LEU A 1 186 ? 13.047 -8.425 -12.207 1.00 94.19 186 LEU A C 1
ATOM 1312 O O . LEU A 1 186 ? 11.856 -8.612 -11.972 1.00 94.19 186 LEU A O 1
ATOM 1316 N N . LEU A 1 187 ? 13.943 -8.209 -11.249 1.00 94.75 187 LEU A N 1
ATOM 1317 C CA . LEU A 1 187 ? 13.630 -8.016 -9.837 1.00 94.75 187 LEU A CA 1
ATOM 1318 C C . LEU A 1 187 ? 13.915 -6.568 -9.451 1.00 94.75 187 LEU A C 1
ATOM 1320 O O . LEU A 1 187 ? 14.858 -5.968 -9.972 1.00 94.75 187 LEU A O 1
ATOM 1324 N N . CYS A 1 188 ? 13.158 -6.036 -8.496 1.00 96.81 188 CYS A N 1
ATOM 1325 C CA . CYS A 1 188 ? 13.519 -4.771 -7.878 1.00 96.81 188 CYS A CA 1
ATOM 1326 C C . CYS A 1 188 ? 14.614 -4.986 -6.835 1.00 96.81 188 CYS A C 1
ATOM 1328 O O . CYS A 1 188 ? 14.466 -5.805 -5.921 1.00 96.81 188 CYS A O 1
ATOM 1330 N N . LYS A 1 189 ? 15.720 -4.253 -6.965 1.00 96.19 189 LYS A N 1
ATOM 1331 C CA . LYS A 1 189 ? 16.771 -4.234 -5.955 1.00 96.19 189 LYS A CA 1
ATOM 1332 C C . LYS A 1 189 ? 17.375 -2.849 -5.817 1.00 96.19 189 LYS A C 1
ATOM 1334 O O . LYS A 1 189 ? 17.861 -2.292 -6.793 1.00 96.19 189 LYS A O 1
ATOM 1339 N N . GLU A 1 190 ? 17.375 -2.331 -4.589 1.00 95.56 190 GLU A N 1
ATOM 1340 C CA . GLU A 1 190 ? 17.915 -0.999 -4.259 1.00 95.56 190 GLU A CA 1
ATOM 1341 C C . GLU A 1 190 ? 17.246 0.123 -5.074 1.00 95.56 190 GLU A C 1
ATOM 1343 O O . GLU A 1 190 ? 17.854 1.150 -5.354 1.00 95.56 190 GLU A O 1
ATOM 1348 N N . GLY A 1 191 ? 15.981 -0.076 -5.459 1.00 96.69 191 GLY A N 1
ATOM 1349 C CA . GLY A 1 191 ? 15.220 0.883 -6.261 1.00 96.69 191 GLY A CA 1
ATOM 1350 C C . GLY A 1 191 ? 15.472 0.799 -7.763 1.00 96.69 191 GLY A C 1
ATOM 1351 O O . GLY A 1 191 ? 15.008 1.662 -8.502 1.00 96.69 191 GLY A O 1
ATOM 1352 N N . GLU A 1 192 ? 16.171 -0.237 -8.228 1.00 96.81 192 GLU A N 1
ATOM 1353 C CA . GLU A 1 192 ? 16.439 -0.461 -9.645 1.00 96.81 192 GLU A CA 1
ATOM 1354 C C . GLU A 1 192 ? 15.976 -1.846 -10.097 1.00 96.81 192 GLU A C 1
ATOM 1356 O O . GLU A 1 192 ? 16.192 -2.856 -9.422 1.00 96.81 192 GLU A O 1
ATOM 1361 N N . CYS A 1 193 ? 15.383 -1.907 -11.288 1.00 96.62 193 CYS A N 1
ATOM 1362 C CA . CYS A 1 193 ? 15.048 -3.171 -11.927 1.00 96.62 193 CYS A CA 1
ATOM 1363 C C . CYS A 1 193 ? 16.317 -3.817 -12.480 1.00 96.62 193 CYS A C 1
ATOM 1365 O O . CYS A 1 193 ? 16.936 -3.311 -13.419 1.00 96.62 193 CYS A O 1
ATOM 1367 N N . ARG A 1 194 ? 16.706 -4.950 -11.903 1.00 94.00 194 ARG A N 1
ATOM 1368 C CA . ARG A 1 194 ? 17.919 -5.688 -12.264 1.00 94.00 194 ARG A CA 1
ATOM 1369 C C . ARG A 1 194 ? 17.567 -7.124 -12.610 1.00 94.00 194 ARG A C 1
ATOM 1371 O O . ARG A 1 194 ? 16.605 -7.690 -12.093 1.00 94.00 194 ARG A O 1
ATOM 1378 N N . SER A 1 195 ? 18.346 -7.736 -13.495 1.00 90.69 195 SER A N 1
ATOM 1379 C CA . SER A 1 195 ? 18.173 -9.158 -13.780 1.00 90.69 195 SER A CA 1
ATOM 1380 C C . SER A 1 195 ? 18.467 -9.962 -12.511 1.00 90.69 195 SER A C 1
ATOM 1382 O O . SER A 1 195 ? 19.413 -9.619 -11.792 1.00 90.69 195 SER A O 1
ATOM 1384 N N . PRO A 1 196 ? 17.695 -11.023 -12.212 1.00 83.19 196 PRO A N 1
ATOM 1385 C CA . PRO A 1 196 ? 18.084 -11.964 -11.178 1.00 83.19 196 PRO A CA 1
ATOM 1386 C C . PRO A 1 196 ? 19.490 -12.447 -11.518 1.00 83.19 196 PRO A C 1
ATOM 1388 O O . PRO A 1 196 ? 19.774 -12.745 -12.680 1.00 83.19 196 PRO A O 1
ATOM 1391 N N . LEU A 1 197 ? 20.380 -12.476 -10.526 1.00 74.19 197 LEU A N 1
ATOM 1392 C CA . LEU A 1 197 ? 21.713 -13.040 -10.687 1.00 74.19 197 LEU A CA 1
ATOM 1393 C C . LEU A 1 197 ? 21.548 -14.516 -11.064 1.00 74.19 197 LEU A C 1
ATOM 1395 O O . LEU A 1 197 ? 21.481 -15.385 -10.200 1.00 74.19 197 LEU A O 1
ATOM 1399 N N . THR A 1 198 ? 21.449 -14.820 -12.354 1.00 67.31 198 THR A N 1
ATOM 1400 C CA . THR A 1 198 ? 21.716 -16.168 -12.823 1.00 67.31 198 THR A CA 1
ATOM 1401 C C . THR A 1 198 ? 23.201 -16.381 -12.568 1.00 67.31 198 THR A C 1
ATOM 1403 O O . THR A 1 198 ? 23.998 -15.554 -13.029 1.00 67.31 198 THR A O 1
ATOM 1406 N N . PRO A 1 199 ? 23.608 -17.443 -11.851 1.00 64.12 199 PRO A N 1
ATOM 1407 C CA . PRO A 1 199 ? 24.991 -17.877 -11.908 1.00 64.12 199 PRO A CA 1
ATOM 1408 C C . PRO A 1 199 ? 25.336 -17.979 -13.392 1.00 64.12 199 PRO A C 1
ATOM 1410 O O . PRO A 1 199 ? 24.638 -18.677 -14.132 1.00 64.12 199 PRO A O 1
ATOM 1413 N N . MET A 1 200 ? 26.331 -17.218 -13.852 1.00 59.31 200 MET A N 1
ATOM 1414 C CA . MET A 1 200 ? 26.849 -17.413 -15.201 1.00 59.31 200 MET A CA 1
ATOM 1415 C C . MET A 1 200 ? 27.158 -18.910 -15.331 1.00 59.31 200 MET A C 1
ATOM 1417 O O . MET A 1 200 ? 27.760 -19.460 -14.402 1.00 59.31 200 MET A O 1
ATOM 1421 N N . PRO A 1 201 ? 26.728 -19.596 -16.405 1.00 66.56 201 PRO A N 1
ATOM 1422 C CA . PRO A 1 201 ? 27.170 -20.960 -16.628 1.00 66.56 201 PRO A CA 1
ATOM 1423 C C . PRO A 1 201 ? 28.696 -20.926 -16.634 1.00 66.56 201 PRO A C 1
ATOM 1425 O O . PRO A 1 201 ? 29.301 -20.256 -17.471 1.00 66.56 201 PRO A O 1
ATOM 1428 N N . VAL A 1 202 ? 29.307 -21.571 -15.638 1.00 66.19 202 VAL A N 1
ATOM 1429 C CA . VAL A 1 202 ? 30.753 -21.762 -15.596 1.00 66.19 202 VAL A CA 1
ATOM 1430 C C . VAL A 1 202 ? 31.085 -22.502 -16.890 1.00 66.19 202 VAL A C 1
ATOM 1432 O O . VAL A 1 202 ? 30.520 -23.580 -17.096 1.00 66.19 202 VAL A O 1
ATOM 1435 N N . PRO A 1 203 ? 31.898 -21.937 -17.799 1.00 68.44 203 PRO A N 1
ATOM 1436 C CA . PRO A 1 203 ? 32.353 -22.702 -18.946 1.00 68.44 203 PRO A CA 1
ATOM 1437 C C . PRO A 1 203 ? 33.140 -23.896 -18.394 1.00 68.44 203 PRO A C 1
ATOM 1439 O O . PRO A 1 203 ? 34.155 -23.706 -17.723 1.00 68.44 203 PRO A O 1
ATOM 1442 N N . VAL A 1 204 ? 32.582 -25.097 -18.583 1.00 67.81 204 VAL A N 1
ATOM 1443 C CA . VAL A 1 204 ? 33.213 -26.386 -18.258 1.00 67.81 204 VAL A CA 1
ATOM 1444 C C . VAL A 1 204 ? 34.351 -26.645 -19.231 1.00 67.81 204 VAL A C 1
ATOM 1446 O O . VAL A 1 204 ? 34.138 -26.396 -20.442 1.00 67.81 204 VAL A O 1
#

Solvent-accessible surface area (backbone atoms only — not comparable to full-atom values): 13443 Å² total; per-residue (Å²): 136,82,88,83,86,82,84,84,76,82,84,78,76,88,78,78,83,82,82,74,80,60,83,63,57,60,56,51,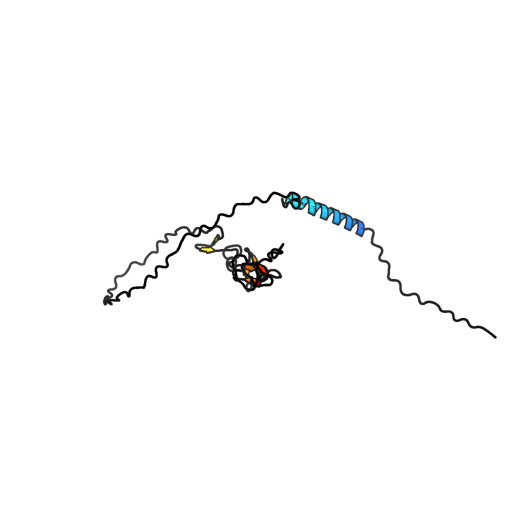51,52,52,50,52,53,51,50,50,47,49,68,57,49,48,32,69,74,68,70,55,76,89,76,77,89,64,90,74,82,82,78,79,72,80,78,78,78,85,77,91,80,77,86,77,78,82,77,80,77,76,83,74,85,79,85,86,76,88,73,90,78,79,88,75,91,70,92,71,78,79,83,77,80,77,79,80,71,73,80,80,79,53,60,95,82,33,46,73,45,90,87,43,67,41,45,26,38,47,34,34,58,19,25,57,39,78,76,37,53,38,60,91,81,35,41,18,47,84,26,36,70,34,76,68,51,60,93,81,34,43,78,37,95,84,34,64,43,37,27,38,58,30,37,58,22,24,56,39,73,79,32,60,41,60,92,82,36,37,24,50,86,28,37,68,38,69,66,86,66,79,73,81,74,86,126

pLDDT: mean 77.34, std 17.32, range [45.84, 97.81]

Mean predicted aligned error: 20.77 Å